Protein AF-A0A8J1TS65-F1 (afdb_monomer_lite)

Structure (mmCIF, N/CA/C/O backbone):
data_AF-A0A8J1TS65-F1
#
_entry.id   AF-A0A8J1TS65-F1
#
loop_
_atom_site.group_PDB
_atom_site.id
_atom_site.type_symbol
_atom_site.label_atom_id
_atom_site.label_alt_id
_atom_site.label_comp_id
_atom_site.label_asym_id
_atom_site.label_entity_id
_atom_site.label_seq_id
_atom_site.pdbx_PDB_ins_code
_atom_site.Cartn_x
_atom_site.Cartn_y
_atom_site.Cartn_z
_atom_site.occupancy
_atom_site.B_iso_or_equiv
_atom_site.auth_seq_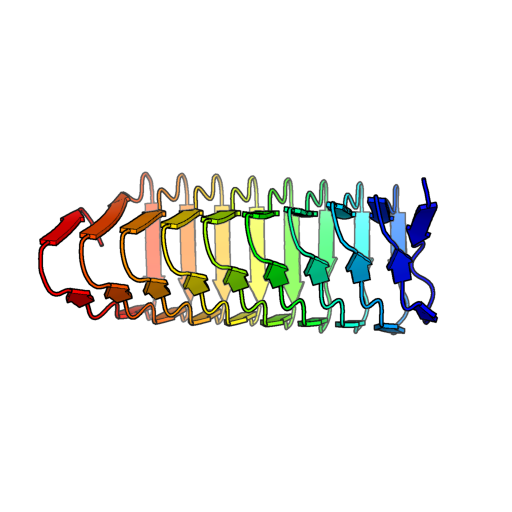id
_atom_site.auth_comp_id
_atom_site.auth_asym_id
_atom_site.auth_atom_id
_atom_site.pdbx_PDB_model_num
ATOM 1 N N . MET A 1 1 ? 26.471 13.838 -5.245 1.00 42.16 1 MET A N 1
ATOM 2 C CA . MET A 1 1 ? 25.383 13.285 -4.410 1.00 42.16 1 MET A CA 1
ATOM 3 C C . MET A 1 1 ? 24.390 14.414 -4.204 1.00 42.16 1 MET A C 1
ATOM 5 O O . MET A 1 1 ? 24.811 15.440 -3.699 1.00 42.16 1 MET A O 1
ATOM 9 N N . HIS A 1 2 ? 23.142 14.296 -4.665 1.00 45.66 2 HIS A N 1
ATOM 10 C CA . HIS A 1 2 ? 22.114 15.284 -4.320 1.00 45.66 2 HIS A CA 1
ATOM 11 C C . HIS A 1 2 ? 21.318 14.723 -3.142 1.00 45.66 2 HIS A C 1
ATOM 13 O O . HIS A 1 2 ? 20.527 13.793 -3.305 1.00 45.66 2 HIS A O 1
ATOM 19 N N . MET A 1 3 ? 21.604 15.242 -1.950 1.00 40.25 3 MET A N 1
ATOM 20 C CA . MET A 1 3 ? 20.804 14.997 -0.756 1.00 40.25 3 MET A CA 1
ATOM 21 C C . MET A 1 3 ? 19.718 16.064 -0.706 1.00 40.25 3 MET A C 1
ATOM 23 O O . MET A 1 3 ? 20.015 17.251 -0.823 1.00 40.25 3 MET A O 1
ATOM 27 N N . VAL A 1 4 ? 18.468 15.640 -0.577 1.00 51.16 4 VAL A N 1
ATOM 28 C CA . VAL A 1 4 ? 17.324 16.541 -0.488 1.00 51.16 4 VAL A CA 1
ATOM 29 C C . VAL A 1 4 ? 16.569 16.205 0.788 1.00 51.16 4 VAL A C 1
ATOM 31 O O . VAL A 1 4 ? 16.080 15.092 0.961 1.00 51.16 4 VAL A O 1
ATOM 34 N N . LEU A 1 5 ? 16.458 17.179 1.681 1.00 45.25 5 LEU A N 1
ATOM 35 C CA . LEU A 1 5 ? 15.584 17.102 2.845 1.00 45.25 5 LEU A CA 1
ATOM 36 C C . LEU A 1 5 ? 14.228 17.691 2.448 1.00 45.25 5 LEU A C 1
ATOM 38 O O . LEU A 1 5 ? 14.153 18.861 2.079 1.00 45.25 5 LEU A O 1
ATOM 42 N N . LEU A 1 6 ? 13.170 16.880 2.479 1.00 51.69 6 LEU A N 1
ATOM 43 C CA . LEU A 1 6 ? 11.805 17.345 2.241 1.00 51.69 6 LEU A CA 1
ATOM 44 C C . LEU A 1 6 ? 11.117 17.487 3.598 1.00 51.69 6 LEU A C 1
ATOM 46 O O . LEU A 1 6 ? 10.521 16.541 4.112 1.00 51.69 6 LEU A O 1
ATOM 50 N N . TYR A 1 7 ? 11.206 18.676 4.187 1.00 43.66 7 TYR A N 1
ATOM 51 C CA . TYR A 1 7 ? 10.328 19.046 5.294 1.00 43.66 7 TYR A CA 1
ATOM 52 C C . TYR A 1 7 ? 8.961 19.428 4.731 1.00 43.66 7 TYR A C 1
ATOM 54 O O . TYR A 1 7 ? 8.877 19.922 3.612 1.00 43.66 7 TYR A O 1
ATOM 62 N N . GLY A 1 8 ? 7.895 19.114 5.473 1.00 44.88 8 GLY A N 1
ATOM 63 C CA . GLY A 1 8 ? 6.496 19.112 5.029 1.00 44.88 8 GLY A CA 1
ATOM 64 C C . GLY A 1 8 ? 5.902 20.479 4.683 1.00 44.88 8 GLY A C 1
ATOM 65 O O . GLY A 1 8 ? 4.866 20.851 5.232 1.00 44.88 8 GLY A O 1
ATOM 66 N N . GLU A 1 9 ? 6.524 21.199 3.759 1.00 45.09 9 GLU A N 1
ATOM 67 C CA . GLU A 1 9 ? 5.981 22.386 3.129 1.00 45.09 9 GLU A CA 1
ATOM 68 C C . GLU A 1 9 ? 5.198 22.004 1.859 1.00 45.09 9 GLU A C 1
ATOM 70 O O . GLU A 1 9 ? 5.586 21.084 1.126 1.00 45.09 9 GLU A O 1
ATOM 75 N N . PRO A 1 10 ? 4.069 22.677 1.577 1.00 46.97 10 PRO A N 1
ATOM 76 C CA . PRO A 1 10 ? 3.433 22.604 0.268 1.00 46.97 10 PRO A CA 1
ATOM 77 C C . PRO A 1 10 ? 4.432 23.048 -0.803 1.00 46.97 10 PRO A C 1
ATOM 79 O O . PRO A 1 10 ? 4.897 24.184 -0.788 1.00 46.97 10 PRO A O 1
ATOM 82 N N . GLY A 1 11 ? 4.763 22.160 -1.736 1.00 55.53 11 GLY A N 1
ATOM 83 C CA . GLY A 1 11 ? 5.823 22.437 -2.697 1.00 55.53 11 GLY A CA 1
ATOM 84 C C . GLY A 1 11 ? 5.839 21.492 -3.889 1.00 55.53 11 GLY A C 1
ATOM 85 O O . GLY A 1 11 ? 5.453 20.323 -3.799 1.00 55.53 11 GLY A O 1
ATOM 86 N N . TRP A 1 12 ? 6.294 22.046 -5.013 1.00 57.44 12 TRP A N 1
ATOM 87 C CA . TRP A 1 12 ? 6.601 21.343 -6.253 1.00 57.44 12 TRP A CA 1
ATOM 88 C C . TRP A 1 12 ? 8.111 21.163 -6.318 1.00 57.44 12 TRP A C 1
ATOM 90 O O . TRP A 1 12 ? 8.846 22.131 -6.500 1.00 57.44 12 TRP A O 1
ATOM 100 N N . SER A 1 13 ? 8.592 19.934 -6.170 1.00 68.12 13 SER A N 1
ATOM 101 C CA . SER A 1 13 ? 10.033 19.675 -6.175 1.00 68.12 13 SER A CA 1
ATOM 102 C C . SER A 1 13 ? 10.356 18.470 -7.050 1.00 68.12 13 SER A C 1
ATOM 104 O O . SER A 1 13 ? 10.423 17.342 -6.564 1.00 68.12 13 SER A O 1
ATOM 106 N N . PRO A 1 14 ? 10.502 18.670 -8.372 1.00 74.56 14 PRO A N 1
ATOM 107 C CA . PRO A 1 14 ? 10.966 17.622 -9.259 1.00 74.56 14 PRO A CA 1
ATOM 108 C C . PRO A 1 14 ? 12.476 17.423 -9.133 1.00 74.56 14 PRO A C 1
ATOM 110 O O . PRO A 1 14 ? 13.260 18.344 -9.349 1.00 74.56 14 PRO A O 1
ATOM 113 N N . PHE A 1 15 ? 12.891 16.187 -8.878 1.00 78.25 15 PHE A N 1
ATOM 114 C CA . PHE A 1 15 ? 14.299 15.821 -8.764 1.00 78.25 15 PHE A CA 1
ATOM 115 C C . PHE A 1 15 ? 14.742 14.999 -9.966 1.00 78.25 15 PHE A C 1
ATOM 117 O O . PHE A 1 15 ? 14.118 13.996 -10.324 1.00 78.25 15 PHE A O 1
ATOM 124 N N . LYS A 1 16 ? 15.843 15.418 -10.591 1.00 80.31 16 LYS A N 1
ATOM 125 C CA . LYS A 1 16 ? 16.514 14.688 -11.668 1.00 80.31 16 LYS A CA 1
ATOM 126 C C . LYS A 1 16 ? 17.984 14.514 -11.310 1.00 80.31 16 LYS A C 1
ATOM 128 O O . LYS A 1 16 ? 18.663 15.498 -11.048 1.00 80.31 16 LYS A O 1
ATOM 133 N N . CYS A 1 17 ? 18.484 13.285 -11.341 1.00 78.88 17 CYS A N 1
ATOM 134 C CA . CYS A 1 17 ? 19.911 13.010 -11.195 1.00 78.88 17 CYS A CA 1
ATOM 135 C C . CYS A 1 17 ? 20.399 11.883 -12.095 1.00 78.88 17 CYS A C 1
ATOM 137 O O . CYS A 1 17 ? 19.619 11.124 -12.667 1.00 78.88 17 CYS A O 1
ATOM 139 N N . HIS A 1 18 ? 21.721 11.756 -12.184 1.00 79.31 18 HIS A N 1
ATOM 140 C CA . HIS A 1 18 ? 22.354 10.581 -12.766 1.00 79.31 18 HIS A CA 1
ATOM 141 C C . HIS A 1 18 ? 22.579 9.497 -11.701 1.00 79.31 18 HIS A C 1
ATOM 143 O O . HIS A 1 18 ? 22.087 8.382 -11.831 1.00 79.31 18 HIS A O 1
ATOM 149 N N . HIS A 1 19 ? 23.249 9.820 -10.594 1.00 78.94 19 HIS A N 1
ATOM 150 C CA . HIS A 1 19 ? 23.658 8.794 -9.629 1.00 78.94 19 HIS A CA 1
ATOM 151 C C . HIS A 1 19 ? 22.660 8.546 -8.491 1.00 78.94 19 HIS A C 1
ATOM 153 O O . HIS A 1 19 ? 22.100 7.458 -8.423 1.00 78.94 19 HIS A O 1
ATOM 159 N N . TRP A 1 20 ? 22.410 9.521 -7.615 1.00 77.94 20 TRP A N 1
ATOM 160 C CA . TRP A 1 20 ? 21.619 9.290 -6.398 1.00 77.94 20 TRP A CA 1
ATOM 161 C C . TRP A 1 20 ? 20.654 10.443 -6.129 1.00 77.94 20 TRP A C 1
ATOM 163 O O . TRP A 1 20 ? 21.101 11.595 -6.103 1.00 77.94 20 TRP A O 1
ATOM 173 N N . VAL A 1 21 ? 19.375 10.127 -5.884 1.00 80.00 21 VAL A N 1
ATOM 174 C CA . VAL A 1 21 ? 18.499 10.965 -5.052 1.00 80.00 21 VAL A CA 1
ATOM 175 C C . VAL A 1 21 ? 18.337 10.283 -3.706 1.00 80.00 21 VAL A C 1
ATOM 177 O O . VAL A 1 21 ? 17.961 9.111 -3.662 1.00 80.00 21 VAL A O 1
ATOM 180 N N . ILE A 1 22 ? 18.586 11.027 -2.631 1.00 76.31 22 ILE A N 1
ATOM 181 C CA . ILE A 1 22 ? 18.258 10.605 -1.270 1.00 76.31 22 ILE A CA 1
ATOM 182 C C . ILE A 1 22 ? 17.309 11.635 -0.661 1.00 76.31 22 ILE A C 1
ATOM 184 O O . ILE A 1 22 ? 17.596 12.831 -0.707 1.00 76.31 22 ILE A O 1
ATOM 188 N N . CYS A 1 23 ? 16.193 11.152 -0.121 1.00 74.56 23 CYS A N 1
ATOM 189 C CA . CYS A 1 23 ? 15.069 11.940 0.379 1.00 74.56 23 CYS A CA 1
ATOM 190 C C . CYS A 1 23 ? 14.728 11.494 1.800 1.00 74.56 23 CYS A C 1
ATOM 192 O O . CYS A 1 23 ? 14.538 10.301 2.036 1.00 74.56 23 CYS A O 1
ATOM 194 N N . TRP A 1 24 ? 14.582 12.443 2.719 1.00 67.00 24 TRP A N 1
ATOM 195 C CA . TRP A 1 24 ? 14.112 12.170 4.077 1.00 67.00 24 TRP A CA 1
ATOM 196 C C . TRP A 1 24 ? 12.921 13.061 4.411 1.00 67.00 24 TRP A C 1
ATOM 198 O O . TRP A 1 24 ? 12.948 14.259 4.128 1.00 67.00 24 TRP A O 1
ATOM 208 N N . GLY A 1 25 ? 11.901 12.468 5.025 1.00 67.00 25 GLY A N 1
ATOM 209 C CA . GLY A 1 25 ? 10.812 13.156 5.703 1.00 67.00 25 GLY A CA 1
ATOM 210 C C . GLY A 1 25 ? 10.718 12.640 7.134 1.00 67.00 25 GLY A C 1
ATOM 211 O O . GLY A 1 25 ? 10.068 11.623 7.373 1.00 67.00 25 GLY A O 1
ATOM 212 N N . ILE A 1 26 ? 11.381 13.327 8.066 1.00 57.12 26 ILE A N 1
ATOM 213 C CA . ILE A 1 26 ? 11.460 12.948 9.486 1.00 57.12 26 ILE A CA 1
ATOM 214 C C . ILE A 1 26 ? 10.833 14.063 10.339 1.00 57.12 26 ILE A C 1
ATOM 216 O O . ILE A 1 26 ? 11.530 14.949 10.829 1.00 57.12 26 ILE A O 1
ATOM 220 N N . PRO A 1 27 ? 9.498 14.125 10.452 1.00 62.81 27 PRO A N 1
ATOM 221 C CA . PRO A 1 27 ? 8.864 14.996 11.430 1.00 62.81 27 PRO A CA 1
ATOM 222 C C . PRO A 1 27 ? 8.903 14.333 12.817 1.00 62.81 27 PRO A C 1
ATOM 224 O O . PRO A 1 27 ? 8.196 13.353 13.047 1.00 62.81 27 PRO A O 1
ATOM 227 N N . GLU A 1 28 ? 9.692 14.886 13.739 1.00 66.00 28 GLU A N 1
ATOM 228 C CA . GLU A 1 28 ? 9.782 14.437 15.137 1.00 66.00 28 GLU A CA 1
ATOM 229 C C . GLU A 1 28 ? 8.872 15.254 16.076 1.00 66.00 28 GLU A C 1
ATOM 231 O O . GLU A 1 28 ? 8.590 16.437 15.862 1.00 66.00 28 GLU A O 1
ATOM 236 N N . GLY A 1 29 ? 8.422 14.638 17.172 1.00 67.19 29 GLY A N 1
ATOM 237 C CA . GLY A 1 29 ? 7.769 15.335 18.284 1.00 67.19 29 GLY A CA 1
ATOM 238 C C . GLY A 1 29 ? 6.244 15.459 18.169 1.00 67.19 29 GLY A C 1
ATOM 239 O O . GLY A 1 29 ? 5.542 14.518 17.793 1.00 67.19 29 GLY A O 1
ATOM 240 N N . ARG A 1 30 ? 5.677 16.593 18.616 1.00 72.12 30 ARG A N 1
ATOM 241 C CA . ARG A 1 30 ? 4.228 16.865 18.530 1.00 72.12 30 ARG A CA 1
ATOM 242 C C . ARG A 1 30 ? 3.944 17.804 17.369 1.00 72.12 30 ARG A C 1
ATOM 244 O O . ARG A 1 30 ? 4.068 19.015 17.510 1.00 72.12 30 ARG A O 1
ATOM 251 N N . LEU A 1 31 ? 3.490 17.251 16.254 1.00 70.25 31 LEU A N 1
ATOM 252 C CA . LEU A 1 31 ? 3.273 18.008 15.026 1.00 70.25 31 LEU A CA 1
ATOM 253 C C . LEU A 1 31 ? 1.818 17.913 14.573 1.00 70.25 31 LEU A C 1
ATOM 255 O O . LEU A 1 31 ? 1.207 16.842 14.537 1.00 70.25 31 LEU A O 1
ATOM 259 N N . THR A 1 32 ? 1.251 19.065 14.222 1.00 71.94 32 THR A N 1
ATOM 260 C CA . THR A 1 32 ? -0.050 19.153 13.556 1.00 71.94 32 THR A CA 1
ATOM 261 C C . THR A 1 32 ? 0.137 19.874 12.234 1.00 71.94 32 THR A C 1
ATOM 263 O O . THR A 1 32 ? 0.295 21.092 12.221 1.00 71.94 32 THR A O 1
ATOM 266 N N . LEU A 1 33 ? 0.106 19.138 11.123 1.00 69.31 33 LEU A N 1
ATOM 267 C CA . LEU A 1 33 ? 0.176 19.763 9.803 1.00 69.31 33 LEU A CA 1
ATOM 268 C C . LEU A 1 33 ? -1.208 20.288 9.411 1.00 69.31 33 LEU A C 1
ATOM 270 O O . LEU A 1 33 ? -2.227 19.607 9.587 1.00 69.31 33 LEU A O 1
ATOM 274 N N . ARG A 1 34 ? -1.241 21.522 8.897 1.00 73.44 34 ARG A N 1
ATOM 275 C CA . ARG A 1 34 ? -2.418 22.108 8.234 1.00 73.44 34 ARG A CA 1
ATOM 276 C C . ARG A 1 34 ? -2.692 21.363 6.922 1.00 73.44 34 ARG A C 1
ATOM 278 O O . ARG A 1 34 ? -1.836 20.600 6.500 1.00 73.44 34 ARG A O 1
ATOM 285 N N . PRO A 1 35 ? -3.866 21.518 6.289 1.00 77.19 35 PRO A N 1
ATOM 286 C CA . PRO A 1 35 ? -4.093 20.907 4.986 1.00 77.19 35 PRO A CA 1
ATOM 287 C C . PRO A 1 35 ? -3.078 21.398 3.949 1.00 77.19 35 PRO A C 1
ATOM 289 O O . PRO A 1 35 ? -2.813 22.597 3.894 1.00 77.19 35 PRO A O 1
ATOM 292 N N . TYR A 1 36 ? -2.524 20.495 3.141 1.00 72.31 36 TYR A N 1
ATOM 293 C CA . TYR A 1 36 ? -1.577 20.846 2.079 1.00 72.31 36 TYR A CA 1
ATOM 294 C C . TYR A 1 36 ? -1.576 19.814 0.946 1.00 72.31 36 TYR A C 1
ATOM 296 O O . TYR A 1 36 ? -2.152 18.730 1.065 1.00 72.31 36 TYR A O 1
ATOM 304 N N . ILE A 1 37 ? -0.933 20.169 -0.166 1.00 76.44 37 ILE A N 1
ATOM 305 C CA . ILE A 1 37 ? -0.660 19.278 -1.296 1.00 76.44 37 ILE A CA 1
ATOM 306 C C . ILE A 1 37 ? 0.855 19.239 -1.491 1.00 76.44 37 ILE A C 1
ATOM 308 O O . ILE A 1 37 ? 1.506 20.282 -1.468 1.00 76.44 37 ILE A O 1
ATOM 312 N N . SER A 1 38 ? 1.411 18.045 -1.673 1.00 77.75 38 SER A N 1
ATOM 313 C CA . SER A 1 38 ? 2.830 17.829 -1.955 1.00 77.75 38 SER A CA 1
ATOM 314 C C . SER A 1 38 ? 2.997 17.135 -3.301 1.00 77.75 38 SER A C 1
ATOM 316 O O . SER A 1 38 ? 2.294 16.162 -3.595 1.00 77.75 38 SER A O 1
ATOM 318 N N . TRP A 1 39 ? 3.933 17.636 -4.109 1.00 79.75 39 TRP A N 1
ATOM 319 C CA . TRP A 1 39 ? 4.263 17.088 -5.418 1.00 79.75 39 TRP A CA 1
ATOM 320 C C . TRP A 1 39 ? 5.779 16.936 -5.559 1.00 79.75 39 TRP A C 1
ATOM 322 O O . TRP A 1 39 ? 6.519 17.915 -5.681 1.00 79.75 39 TRP A O 1
ATOM 332 N N . SER A 1 40 ? 6.261 15.696 -5.534 1.00 82.62 40 SER A N 1
ATOM 333 C CA . SER A 1 40 ? 7.694 15.392 -5.494 1.00 82.62 40 SER A CA 1
ATOM 334 C C . SER A 1 40 ? 8.037 14.232 -6.427 1.00 82.62 40 SER A C 1
ATOM 336 O O . SER A 1 40 ? 8.176 13.094 -5.986 1.00 82.62 40 SER A O 1
ATOM 338 N N . PRO A 1 41 ? 8.142 14.459 -7.746 1.00 84.25 41 PRO A N 1
ATOM 339 C CA . PRO A 1 41 ? 8.581 13.425 -8.663 1.00 84.25 41 PRO A CA 1
ATOM 340 C C . PRO A 1 41 ? 10.097 13.247 -8.606 1.00 84.25 41 PRO A C 1
ATOM 342 O O . PRO A 1 41 ? 10.863 14.203 -8.714 1.00 84.25 41 PRO A O 1
ATOM 345 N N . PHE A 1 42 ? 10.534 11.997 -8.537 1.00 84.06 42 PHE A N 1
ATOM 346 C CA . PHE A 1 42 ? 11.939 11.623 -8.472 1.00 84.06 42 PHE A CA 1
ATOM 347 C C . PHE A 1 42 ? 12.339 10.844 -9.719 1.00 84.06 42 PHE A C 1
ATOM 349 O O . PHE A 1 42 ? 11.739 9.822 -10.058 1.00 84.06 42 PHE A O 1
ATOM 356 N N . LYS A 1 43 ? 13.388 11.299 -10.403 1.00 85.62 43 LYS A N 1
ATOM 357 C CA . LYS A 1 43 ? 13.986 10.613 -11.546 1.00 85.62 43 LYS A CA 1
ATOM 358 C C . LYS A 1 43 ? 15.493 10.486 -11.342 1.00 85.62 43 LYS A C 1
ATOM 360 O O . LYS A 1 43 ? 16.181 11.496 -11.269 1.00 85.62 43 LYS A O 1
ATOM 365 N N . CYS A 1 44 ? 16.024 9.268 -11.339 1.00 83.56 44 CYS A N 1
ATOM 366 C CA . CYS A 1 44 ? 17.474 9.061 -11.374 1.00 83.56 44 CYS A CA 1
ATOM 367 C C . CYS A 1 44 ? 17.893 7.955 -12.343 1.00 83.56 44 CYS A C 1
ATOM 369 O O . CYS A 1 44 ? 17.052 7.161 -12.752 1.00 83.56 44 CYS A O 1
ATOM 371 N N . HIS A 1 45 ? 19.171 7.874 -12.719 1.00 82.81 45 HIS A N 1
ATOM 372 C CA . HIS A 1 45 ? 19.672 6.718 -13.466 1.00 82.81 45 HIS A CA 1
ATOM 373 C C . HIS A 1 45 ? 19.985 5.555 -12.511 1.00 82.81 45 HIS A C 1
ATOM 375 O O . HIS A 1 45 ? 19.389 4.492 -12.654 1.00 82.81 45 HIS A O 1
ATOM 381 N N . HIS A 1 46 ? 20.820 5.740 -11.484 1.00 84.56 46 HIS A N 1
ATOM 382 C CA . HIS A 1 46 ? 21.198 4.615 -10.613 1.00 84.56 46 HIS A CA 1
ATOM 383 C C . HIS A 1 46 ? 20.265 4.400 -9.422 1.00 84.56 46 HIS A C 1
ATOM 385 O O . HIS A 1 46 ? 19.679 3.326 -9.325 1.00 84.56 46 HIS A O 1
ATOM 391 N N . TRP A 1 47 ? 20.105 5.379 -8.533 1.00 82.44 47 TRP A N 1
ATOM 392 C CA . TRP A 1 47 ? 19.404 5.152 -7.269 1.00 82.44 47 TRP A CA 1
ATOM 393 C C . TRP A 1 47 ? 18.447 6.279 -6.907 1.00 82.44 47 TRP A C 1
ATOM 395 O O . TRP A 1 47 ? 18.773 7.464 -7.000 1.00 82.44 47 TRP A O 1
ATOM 405 N N . VAL A 1 48 ? 17.272 5.885 -6.427 1.00 84.25 48 VAL A N 1
ATOM 406 C CA . VAL A 1 48 ? 16.352 6.747 -5.689 1.00 84.25 48 VAL A CA 1
ATOM 407 C C . VAL A 1 48 ? 16.063 6.077 -4.357 1.00 84.25 48 VAL A C 1
ATOM 409 O O . VAL A 1 48 ? 15.548 4.962 -4.338 1.00 84.25 48 VAL A O 1
ATOM 412 N N . ILE A 1 49 ? 16.412 6.741 -3.261 1.00 82.94 49 ILE A N 1
ATOM 413 C CA . ILE A 1 49 ? 16.220 6.240 -1.902 1.00 82.94 49 ILE A CA 1
ATOM 414 C C . ILE A 1 49 ? 15.418 7.280 -1.131 1.00 82.94 49 ILE A C 1
ATOM 416 O O . ILE A 1 49 ? 15.910 8.384 -0.923 1.00 82.94 49 ILE A O 1
ATOM 420 N N . CYS A 1 50 ? 14.211 6.945 -0.686 1.00 80.75 50 CYS A N 1
ATOM 421 C CA . CYS A 1 50 ? 13.423 7.855 0.138 1.00 80.75 50 CYS A CA 1
ATOM 422 C C . CYS A 1 50 ? 12.939 7.200 1.431 1.00 80.75 50 CYS A C 1
ATOM 424 O O . CYS A 1 50 ? 12.487 6.055 1.434 1.00 80.75 50 CYS A O 1
ATOM 426 N N . TRP A 1 51 ? 12.977 7.973 2.510 1.00 75.25 51 TRP A N 1
ATOM 427 C CA . TRP A 1 51 ? 12.588 7.567 3.853 1.00 75.25 51 TRP A CA 1
ATOM 428 C C . TRP A 1 51 ? 11.531 8.522 4.397 1.00 75.25 51 TRP A C 1
ATOM 430 O O . TRP A 1 51 ? 11.723 9.736 4.389 1.00 75.25 51 TRP A O 1
ATOM 440 N N . GLY A 1 52 ? 10.421 7.980 4.882 1.00 72.06 52 GLY A N 1
ATOM 441 C CA . GLY 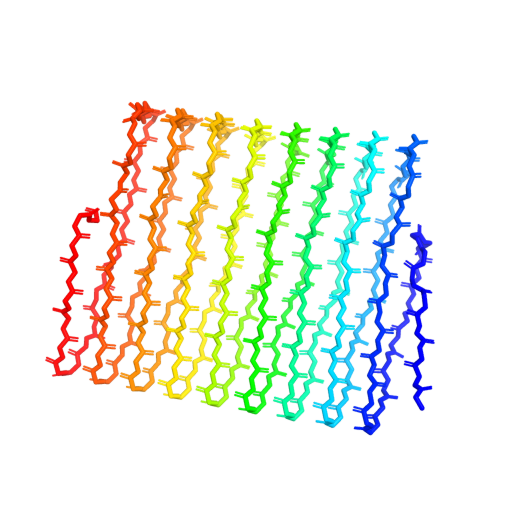A 1 52 ? 9.442 8.696 5.690 1.00 72.06 52 GLY A CA 1
ATOM 442 C C . GLY A 1 52 ? 9.409 8.087 7.083 1.00 72.06 52 GLY A C 1
ATOM 443 O O . GLY A 1 52 ? 8.805 7.029 7.252 1.00 72.06 52 GLY A O 1
ATOM 444 N N . ILE A 1 53 ? 10.038 8.747 8.056 1.00 61.34 53 ILE A N 1
ATOM 445 C CA . ILE A 1 53 ? 10.141 8.278 9.447 1.00 61.34 53 ILE A CA 1
ATOM 446 C C . ILE A 1 53 ? 9.512 9.326 10.376 1.00 61.34 53 ILE A C 1
ATOM 448 O O . ILE A 1 53 ? 10.207 10.107 11.016 1.00 61.34 53 ILE A O 1
ATOM 452 N N . PRO A 1 54 ? 8.180 9.473 10.377 1.00 66.38 54 PRO A N 1
ATOM 453 C CA . PRO A 1 54 ? 7.520 10.333 11.344 1.00 66.38 54 PRO A CA 1
ATOM 454 C C . PRO A 1 54 ? 7.540 9.693 12.738 1.00 66.38 54 PRO A C 1
ATOM 456 O O . PRO A 1 54 ? 6.930 8.641 12.924 1.00 66.38 54 PRO A O 1
ATOM 459 N N . GLU A 1 55 ? 8.141 10.361 13.721 1.00 69.56 55 GLU A N 1
ATOM 460 C CA . GLU A 1 55 ? 8.206 9.893 15.111 1.00 69.56 55 GLU A CA 1
ATOM 461 C C . GLU A 1 55 ? 7.395 10.796 16.054 1.00 69.56 55 GLU A C 1
ATOM 463 O O . GLU A 1 55 ? 7.395 12.025 15.957 1.00 69.56 55 GLU A O 1
ATOM 468 N N . GLY A 1 56 ? 6.701 10.197 17.025 1.00 71.31 56 GLY A N 1
ATOM 469 C CA . GLY A 1 56 ? 6.045 10.932 18.111 1.00 71.31 56 GLY A CA 1
ATOM 470 C C . GLY A 1 56 ? 4.524 11.034 17.975 1.00 71.31 56 GLY A C 1
ATOM 471 O O . GLY A 1 56 ? 3.838 10.035 17.763 1.00 71.31 56 GLY A O 1
ATOM 472 N N . ARG A 1 57 ? 3.937 12.214 18.229 1.00 74.88 57 ARG A N 1
ATOM 473 C CA . ARG A 1 57 ? 2.479 12.429 18.123 1.00 74.88 57 ARG A CA 1
ATOM 474 C C . ARG A 1 57 ? 2.163 13.341 16.952 1.00 74.88 57 ARG A C 1
ATOM 476 O O . ARG A 1 57 ? 2.244 14.562 17.066 1.00 74.88 57 ARG A O 1
ATOM 483 N N . LEU A 1 58 ? 1.693 12.744 15.870 1.00 72.69 58 LEU A N 1
ATOM 484 C CA . LEU A 1 58 ? 1.399 13.446 14.631 1.00 72.69 58 LEU A CA 1
ATOM 485 C C . LEU A 1 58 ? -0.092 13.466 14.345 1.00 72.69 58 LEU A C 1
ATOM 487 O O . LEU A 1 58 ? -0.763 12.435 14.382 1.00 72.69 58 LEU A O 1
ATOM 491 N N . THR A 1 59 ? -0.610 14.648 14.029 1.00 74.56 59 THR A N 1
ATOM 492 C CA . THR A 1 59 ? -1.957 14.815 13.482 1.00 74.56 59 THR A CA 1
ATOM 493 C C . THR A 1 59 ? -1.863 15.481 12.119 1.00 74.56 59 THR A C 1
ATOM 495 O O . THR A 1 59 ? -1.578 16.672 12.030 1.00 74.56 59 THR A O 1
ATOM 498 N N . LEU A 1 60 ? -2.132 14.737 11.048 1.00 68.25 60 LEU A N 1
ATOM 499 C CA . LEU A 1 60 ? -2.215 15.324 9.711 1.00 68.25 60 LEU A CA 1
ATOM 500 C C . LEU A 1 60 ? -3.669 15.704 9.426 1.00 68.25 60 LEU A C 1
ATOM 502 O O . LEU A 1 60 ? -4.568 14.864 9.512 1.00 68.25 60 LEU A O 1
ATOM 506 N N . ARG A 1 61 ? -3.914 16.984 9.124 1.00 74.38 61 ARG A N 1
ATOM 507 C CA . ARG A 1 61 ? -5.170 17.445 8.505 1.00 74.38 61 ARG A CA 1
ATOM 508 C C . ARG A 1 61 ? -5.203 17.016 7.022 1.00 74.38 61 ARG A C 1
ATOM 510 O O . ARG A 1 61 ? -4.227 16.415 6.581 1.00 74.38 61 ARG A O 1
ATOM 517 N N . PRO A 1 62 ? -6.307 17.235 6.271 1.00 75.50 62 PRO A N 1
ATOM 518 C CA . PRO A 1 62 ? -6.421 16.701 4.920 1.00 75.50 62 PRO A CA 1
ATOM 519 C C . PRO A 1 62 ? -5.195 16.960 4.044 1.00 75.50 62 PRO A C 1
ATOM 521 O O . PRO A 1 62 ? -4.777 18.104 3.904 1.00 75.50 62 PRO A O 1
ATOM 524 N N . TYR A 1 63 ? -4.611 15.904 3.492 1.00 76.25 63 TYR A N 1
ATOM 525 C CA . TYR A 1 63 ? -3.319 15.972 2.813 1.00 76.25 63 TYR A CA 1
ATOM 526 C C . TYR A 1 63 ? -3.360 15.142 1.526 1.00 76.25 63 TYR A C 1
ATOM 528 O O . TYR A 1 63 ? -3.910 14.040 1.503 1.00 76.25 63 TYR A O 1
ATOM 536 N N . ILE A 1 64 ? -2.807 15.685 0.441 1.00 78.38 64 ILE A N 1
ATOM 537 C CA . ILE A 1 64 ? -2.645 14.975 -0.832 1.00 78.38 64 ILE A CA 1
ATOM 538 C C . ILE A 1 64 ? -1.159 14.924 -1.171 1.00 78.38 64 ILE A C 1
ATOM 540 O O . ILE A 1 64 ? -0.496 15.957 -1.226 1.00 78.38 64 ILE A O 1
ATOM 544 N N . SER A 1 65 ? -0.643 13.726 -1.421 1.00 81.19 65 SER A N 1
ATOM 545 C CA . SER A 1 65 ? 0.751 13.491 -1.791 1.00 81.19 65 SER A CA 1
ATOM 546 C C . SER A 1 65 ? 0.848 12.845 -3.165 1.00 81.19 65 SER A C 1
ATOM 548 O O . SER A 1 65 ? 0.141 11.873 -3.441 1.00 81.19 65 SER A O 1
ATOM 550 N N . TRP A 1 66 ? 1.746 13.355 -4.004 1.00 82.50 66 TRP A N 1
ATOM 551 C CA . TRP A 1 66 ? 2.041 12.813 -5.325 1.00 82.50 66 TRP A CA 1
ATOM 552 C C . TRP A 1 66 ? 3.551 12.689 -5.517 1.00 82.50 66 TRP A C 1
ATOM 554 O O . TRP A 1 66 ? 4.246 13.680 -5.741 1.00 82.50 66 TRP A O 1
ATOM 564 N N . SER A 1 67 ? 4.053 11.460 -5.453 1.00 85.31 67 SER A N 1
ATOM 565 C CA . SER A 1 67 ? 5.487 11.173 -5.439 1.00 85.31 67 SER A CA 1
ATOM 566 C C . SER A 1 67 ? 5.815 10.025 -6.390 1.00 85.31 67 SER A C 1
ATOM 568 O O . SER A 1 67 ? 5.965 8.886 -5.961 1.00 85.31 67 SER A O 1
ATOM 570 N N . PRO A 1 68 ? 5.878 10.257 -7.710 1.00 87.75 68 PRO A N 1
ATOM 571 C CA . PRO A 1 68 ? 6.289 9.227 -8.647 1.00 87.75 68 PRO A CA 1
ATOM 572 C C . PRO A 1 68 ? 7.803 9.030 -8.603 1.00 87.75 68 PRO A C 1
ATOM 574 O O . PRO A 1 68 ? 8.577 9.984 -8.642 1.00 87.75 68 PRO A O 1
ATOM 577 N N . PHE A 1 69 ? 8.230 7.775 -8.622 1.00 87.94 69 PHE A N 1
ATOM 578 C CA . PHE A 1 69 ? 9.632 7.389 -8.605 1.00 87.94 69 PHE A CA 1
ATOM 579 C C . PHE A 1 69 ? 9.993 6.686 -9.908 1.00 87.94 69 PHE A C 1
ATOM 581 O O . PHE A 1 69 ? 9.375 5.690 -10.291 1.00 87.94 69 PHE A O 1
ATOM 588 N N . LYS A 1 70 ? 11.016 7.184 -10.603 1.00 88.38 70 LYS A N 1
ATOM 589 C CA . LYS A 1 70 ? 11.549 6.582 -11.824 1.00 88.38 70 LYS A CA 1
ATOM 590 C C . LYS A 1 70 ? 13.055 6.391 -11.709 1.00 88.38 70 LYS A C 1
ATOM 592 O O . LYS A 1 70 ? 13.792 7.364 -11.579 1.00 88.38 70 LYS A O 1
ATOM 597 N N . CYS A 1 71 ? 13.521 5.156 -11.844 1.00 87.88 71 CYS A N 1
ATOM 598 C CA . CYS A 1 71 ? 14.949 4.860 -11.870 1.00 87.88 71 CYS A CA 1
ATOM 599 C C . CYS A 1 71 ? 15.330 3.827 -12.940 1.00 87.88 71 CYS A C 1
ATOM 601 O O . CYS A 1 71 ? 14.448 3.141 -13.453 1.00 87.88 71 CYS A O 1
ATOM 603 N N . HIS A 1 72 ? 16.607 3.726 -13.320 1.00 86.00 72 HIS A N 1
ATOM 604 C CA . HIS A 1 72 ? 17.084 2.598 -14.126 1.00 86.00 72 HIS A CA 1
ATOM 605 C C . HIS A 1 72 ? 17.450 1.425 -13.210 1.00 86.00 72 HIS A C 1
ATOM 607 O O . HIS A 1 72 ? 16.880 0.349 -13.364 1.00 86.00 72 HIS A O 1
ATOM 613 N N . HIS A 1 73 ? 18.309 1.616 -12.205 1.00 88.31 73 HIS A N 1
ATOM 614 C CA . HIS A 1 73 ? 18.744 0.485 -11.373 1.00 88.31 73 HIS A CA 1
ATOM 615 C C . HIS A 1 73 ? 17.869 0.244 -10.145 1.00 88.31 73 HIS A C 1
ATOM 617 O O . HIS A 1 73 ? 17.290 -0.833 -10.041 1.00 88.31 73 HIS A O 1
ATOM 623 N N . TRP A 1 74 ? 17.743 1.206 -9.233 1.00 88.06 74 TRP A N 1
ATOM 624 C CA . TRP A 1 74 ? 17.118 0.943 -7.937 1.00 88.06 74 TRP A CA 1
ATOM 625 C C . TRP A 1 74 ? 16.190 2.061 -7.488 1.00 88.06 74 TRP A C 1
ATOM 627 O O . TRP A 1 74 ? 16.541 3.242 -7.498 1.00 88.06 74 TRP A O 1
ATOM 637 N N . VAL A 1 75 ? 15.010 1.665 -7.024 1.00 89.38 75 VAL A N 1
ATOM 638 C CA . VAL A 1 75 ? 14.147 2.504 -6.197 1.00 89.38 75 VAL A CA 1
ATOM 639 C C . VAL A 1 75 ? 13.957 1.819 -4.855 1.00 89.38 75 VAL A C 1
ATOM 641 O O . VAL A 1 75 ? 13.488 0.685 -4.813 1.00 89.38 75 VAL A O 1
ATOM 644 N N . ILE A 1 76 ? 14.311 2.505 -3.775 1.00 86.62 76 ILE A N 1
ATOM 645 C CA . ILE A 1 76 ? 14.146 2.041 -2.400 1.00 86.62 76 ILE A CA 1
ATOM 646 C C . ILE A 1 76 ? 13.299 3.068 -1.658 1.00 86.62 76 ILE A C 1
ATOM 648 O O . ILE A 1 76 ? 13.653 4.244 -1.606 1.00 86.62 76 ILE A O 1
ATOM 652 N N . CYS A 1 77 ? 12.169 2.651 -1.097 1.00 85.19 77 CYS A N 1
ATOM 653 C CA . CYS A 1 77 ? 11.288 3.543 -0.345 1.00 85.19 77 CYS A CA 1
ATOM 654 C C . CYS A 1 77 ? 10.846 2.913 0.968 1.00 85.19 77 CYS A C 1
ATOM 656 O O . CYS A 1 77 ? 10.369 1.782 0.989 1.00 85.19 77 CYS A O 1
ATOM 658 N N . TRP A 1 78 ? 11.044 3.639 2.061 1.00 80.81 78 TRP A N 1
ATOM 659 C CA . TRP A 1 78 ? 10.773 3.176 3.415 1.00 80.81 78 TRP A CA 1
ATOM 660 C C . TRP A 1 78 ? 9.780 4.125 4.078 1.00 80.81 78 TRP A C 1
ATOM 662 O O . TRP A 1 78 ? 9.963 5.340 4.054 1.00 80.81 78 TRP A O 1
ATOM 672 N N . GLY A 1 79 ? 8.717 3.575 4.655 1.00 76.00 79 GLY A N 1
ATOM 673 C CA . GLY A 1 79 ? 7.762 4.295 5.488 1.00 76.00 79 GLY A CA 1
ATOM 674 C C . GLY A 1 79 ? 7.691 3.648 6.863 1.00 76.00 79 GLY A C 1
ATOM 675 O O . GLY A 1 79 ? 7.063 2.599 7.001 1.00 76.00 79 GLY A O 1
ATOM 676 N N . ILE A 1 80 ? 8.310 4.272 7.862 1.00 66.56 80 ILE A N 1
ATOM 677 C CA . ILE A 1 80 ? 8.394 3.770 9.239 1.00 66.56 80 ILE A CA 1
ATOM 678 C C . ILE A 1 80 ? 7.802 4.825 10.183 1.00 66.56 80 ILE A C 1
ATOM 680 O O . ILE A 1 80 ? 8.532 5.570 10.825 1.00 66.56 80 ILE A O 1
ATOM 684 N N . PRO A 1 81 ? 6.471 5.012 10.201 1.00 69.62 81 PRO A N 1
ATOM 685 C CA . PRO A 1 81 ? 5.856 5.902 11.171 1.00 69.62 81 PRO A CA 1
ATOM 686 C C . PRO A 1 81 ? 5.844 5.245 12.555 1.00 69.62 81 PRO A C 1
ATOM 688 O O . PRO A 1 81 ? 5.218 4.200 12.725 1.00 69.62 81 PRO A O 1
ATOM 691 N N . GLU A 1 82 ? 6.443 5.895 13.548 1.00 73.12 82 GLU A N 1
ATOM 692 C CA . GLU A 1 82 ? 6.485 5.424 14.933 1.00 73.12 82 GLU A CA 1
ATOM 693 C C . GLU A 1 82 ? 5.669 6.326 15.873 1.00 73.12 82 GLU A C 1
ATOM 695 O O . GLU A 1 82 ? 5.592 7.551 15.740 1.00 73.12 82 GLU A O 1
ATOM 700 N N . GLY A 1 83 ? 5.038 5.722 16.882 1.00 74.56 83 GLY A N 1
ATOM 701 C CA . GLY A 1 83 ? 4.351 6.454 17.947 1.00 74.56 83 GLY A CA 1
ATOM 702 C C . GLY A 1 83 ? 2.836 6.560 17.754 1.00 74.56 83 GLY A C 1
ATOM 703 O O . GLY A 1 83 ? 2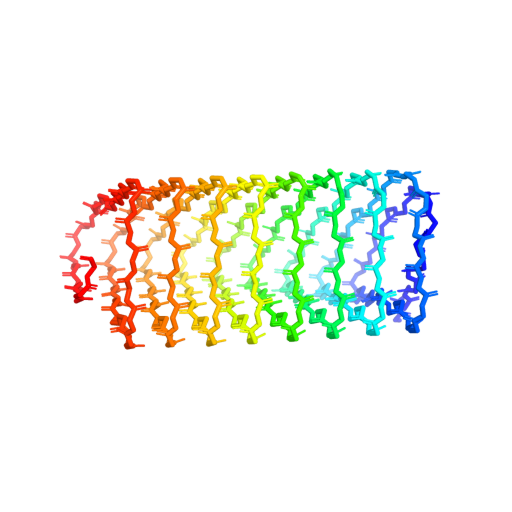.147 5.558 17.578 1.00 74.56 83 GLY A O 1
ATOM 704 N N . ARG A 1 84 ? 2.250 7.753 17.928 1.00 77.44 84 ARG A N 1
ATOM 705 C CA . ARG A 1 84 ? 0.797 7.980 17.797 1.00 77.44 84 ARG A CA 1
ATOM 706 C C . ARG A 1 84 ? 0.491 8.869 16.601 1.00 77.44 84 ARG A C 1
ATOM 708 O O . ARG A 1 84 ? 0.524 10.093 16.711 1.00 77.44 84 ARG A O 1
ATOM 715 N N . LEU A 1 85 ? 0.082 8.257 15.499 1.00 75.06 85 LEU A N 1
ATOM 716 C CA . LEU A 1 85 ? -0.283 8.969 14.279 1.00 75.06 85 LEU A CA 1
ATOM 717 C C . LEU A 1 85 ? -1.806 9.029 14.128 1.00 75.06 85 LEU A C 1
ATOM 719 O O . LEU A 1 85 ? -2.500 8.014 14.228 1.00 75.06 85 LEU A O 1
ATOM 723 N N . THR A 1 86 ? -2.335 10.212 13.840 1.00 77.56 86 THR A N 1
ATOM 724 C CA . THR A 1 86 ? -3.720 10.408 13.409 1.00 77.56 86 THR A CA 1
ATOM 725 C C . THR A 1 86 ? -3.737 11.089 12.047 1.00 77.56 86 THR A C 1
ATOM 727 O O . THR A 1 86 ? -3.441 12.277 11.951 1.00 77.56 86 THR A O 1
ATOM 730 N N . LEU A 1 87 ? -4.114 10.364 10.992 1.00 69.69 87 LEU A N 1
ATOM 731 C CA . LEU A 1 87 ? -4.355 10.966 9.675 1.00 69.69 87 LEU A CA 1
ATOM 732 C C . LEU A 1 87 ? -5.839 11.291 9.532 1.00 69.69 87 LEU A C 1
ATOM 734 O O . LEU A 1 87 ? -6.687 10.431 9.768 1.00 69.69 87 LEU A O 1
ATOM 738 N N . ARG A 1 88 ? -6.148 12.531 9.163 1.00 74.06 88 ARG A N 1
ATOM 739 C CA . ARG A 1 88 ? -7.446 12.959 8.616 1.00 74.06 88 ARG A CA 1
ATOM 740 C C . ARG A 1 88 ? -7.346 12.955 7.072 1.00 74.06 88 ARG A C 1
ATOM 742 O O . ARG A 1 88 ? -6.239 12.720 6.597 1.00 74.06 88 ARG A O 1
ATOM 749 N N . PRO A 1 89 ? -8.440 13.149 6.295 1.00 77.56 89 PRO A N 1
ATOM 750 C CA . PRO A 1 89 ? -8.554 12.649 4.923 1.00 77.56 89 PRO A CA 1
ATOM 751 C C . PRO A 1 89 ? -7.267 12.729 4.102 1.00 77.56 89 PRO A C 1
ATOM 753 O O . PRO A 1 89 ? -6.799 13.821 3.800 1.00 77.56 89 PRO A O 1
ATOM 756 N N . TYR A 1 90 ? -6.685 11.585 3.763 1.00 77.75 90 TYR A N 1
ATOM 757 C CA . TYR A 1 90 ? -5.387 11.543 3.102 1.00 77.75 90 TYR A CA 1
ATOM 758 C C . TYR A 1 90 ? -5.446 10.770 1.793 1.00 77.75 90 TYR A C 1
ATOM 760 O O . TYR A 1 90 ? -5.998 9.670 1.742 1.00 77.75 90 TYR A O 1
ATOM 768 N N . ILE A 1 91 ? -4.846 11.338 0.750 1.00 81.06 91 ILE A N 1
ATOM 769 C CA . ILE A 1 91 ? -4.705 10.704 -0.557 1.00 81.06 91 ILE A CA 1
ATOM 770 C C . ILE A 1 91 ? -3.221 10.644 -0.905 1.00 81.06 91 ILE A C 1
ATOM 772 O O . ILE A 1 91 ? -2.533 11.660 -0.895 1.00 81.06 91 ILE A O 1
ATOM 776 N N . SER A 1 92 ? -2.728 9.458 -1.245 1.00 84.00 92 SER A N 1
ATOM 777 C CA . SER A 1 92 ? -1.357 9.258 -1.710 1.00 84.00 92 SER A CA 1
ATOM 778 C C . SER A 1 92 ? -1.332 8.629 -3.083 1.00 84.00 92 SER A C 1
ATOM 780 O O . SER A 1 92 ? -1.994 7.616 -3.317 1.00 84.00 92 SER A O 1
ATOM 782 N N . TRP A 1 93 ? -0.503 9.194 -3.953 1.00 86.12 93 TRP A N 1
ATOM 783 C CA . TRP A 1 93 ? -0.135 8.589 -5.213 1.00 86.12 93 TRP A CA 1
ATOM 784 C C . TRP A 1 93 ? 1.372 8.445 -5.348 1.00 86.12 93 TRP A C 1
ATOM 786 O O . TRP A 1 93 ? 2.086 9.440 -5.458 1.00 86.12 93 TRP A O 1
ATOM 796 N N . SER A 1 94 ? 1.843 7.203 -5.393 1.00 88.44 94 SER A N 1
ATOM 797 C CA . SER A 1 94 ? 3.272 6.895 -5.420 1.00 88.44 94 SER A CA 1
ATOM 798 C C . SER A 1 94 ? 3.559 5.789 -6.430 1.00 88.44 94 SER A C 1
ATOM 800 O O . SER A 1 94 ? 3.705 4.629 -6.057 1.00 88.44 94 SER A O 1
ATOM 802 N N . PRO A 1 95 ? 3.578 6.080 -7.740 1.00 90.75 95 PRO A N 1
ATOM 803 C CA . PRO A 1 95 ? 3.935 5.089 -8.739 1.00 90.75 95 PRO A CA 1
ATOM 804 C C . PRO A 1 95 ? 5.448 4.869 -8.764 1.00 90.75 95 PRO A C 1
ATOM 806 O O . PRO A 1 95 ? 6.231 5.815 -8.813 1.00 90.75 95 PRO A O 1
ATOM 809 N N . PHE A 1 96 ? 5.861 3.611 -8.824 1.00 91.75 96 PHE A N 1
ATOM 810 C CA . PHE A 1 96 ? 7.260 3.210 -8.868 1.00 91.75 96 PHE A CA 1
ATOM 811 C C . PHE A 1 96 ? 7.575 2.561 -10.212 1.00 91.75 96 PHE A C 1
ATOM 813 O O . PHE A 1 96 ? 6.938 1.584 -10.614 1.00 91.75 96 PHE A O 1
ATOM 820 N N . LYS A 1 97 ? 8.577 3.083 -10.919 1.00 91.75 97 LYS A N 1
ATOM 821 C CA . LYS A 1 97 ? 9.062 2.529 -12.184 1.00 91.75 97 LYS A CA 1
ATOM 822 C C . LYS A 1 97 ? 10.573 2.335 -12.146 1.00 91.75 97 LYS A C 1
ATOM 824 O O . LYS A 1 97 ? 11.311 3.313 -12.067 1.00 91.75 97 LYS A O 1
ATOM 829 N N . CYS A 1 98 ? 11.029 1.097 -12.298 1.00 90.00 98 CYS A N 1
ATOM 830 C CA . CYS A 1 98 ? 12.450 0.777 -12.393 1.00 90.00 98 CYS A CA 1
ATOM 831 C C . CYS A 1 98 ? 12.765 -0.210 -13.527 1.00 90.00 98 CYS A C 1
ATOM 833 O O . CYS A 1 98 ? 11.850 -0.845 -14.051 1.00 90.00 98 CYS A O 1
ATOM 835 N N . HIS A 1 99 ? 14.030 -0.327 -13.941 1.00 88.19 99 HIS A N 1
ATOM 836 C CA . HIS A 1 99 ? 14.466 -1.447 -14.776 1.00 88.19 99 HIS A CA 1
ATOM 837 C C . HIS A 1 99 ? 14.873 -2.628 -13.886 1.00 88.19 99 HIS A C 1
ATOM 839 O O . HIS A 1 99 ? 14.299 -3.702 -14.026 1.00 88.19 99 HIS A O 1
ATOM 845 N N . HIS A 1 100 ? 15.780 -2.451 -12.919 1.00 90.38 100 HIS A N 1
ATOM 846 C CA . HIS A 1 100 ? 16.259 -3.597 -12.133 1.00 90.38 100 HIS A CA 1
ATOM 847 C C . HIS A 1 100 ? 15.435 -3.866 -10.876 1.00 90.38 100 HIS A C 1
ATOM 849 O O . HIS A 1 100 ? 14.845 -4.939 -10.775 1.00 90.38 100 HIS A O 1
ATOM 855 N N . TRP A 1 101 ? 15.352 -2.931 -9.933 1.00 90.00 101 TRP A N 1
ATOM 856 C CA . TRP A 1 101 ? 14.787 -3.227 -8.618 1.00 90.00 101 TRP A CA 1
ATOM 857 C C . TRP A 1 101 ? 13.890 -2.114 -8.097 1.00 90.00 101 TRP A C 1
ATOM 859 O O . TRP A 1 101 ? 14.242 -0.935 -8.103 1.00 90.00 101 TRP A O 1
ATOM 869 N N . VAL A 1 102 ? 12.736 -2.517 -7.575 1.00 91.56 102 VAL A N 1
ATOM 870 C CA . VAL A 1 102 ? 11.918 -1.687 -6.694 1.00 91.56 102 VAL A CA 1
ATOM 871 C C . VAL A 1 102 ? 11.784 -2.401 -5.360 1.00 91.56 102 VAL A C 1
ATOM 873 O O . VAL A 1 102 ? 11.292 -3.525 -5.323 1.00 91.56 102 VAL A O 1
ATOM 876 N N . ILE A 1 103 ? 12.208 -1.751 -4.281 1.00 89.50 103 ILE A N 1
ATOM 877 C CA . ILE A 1 103 ? 12.068 -2.231 -2.909 1.00 89.50 103 ILE A CA 1
ATOM 878 C C . ILE A 1 103 ? 11.250 -1.207 -2.134 1.00 89.50 103 ILE A C 1
ATOM 880 O O . ILE A 1 103 ? 11.620 -0.035 -2.063 1.00 89.50 103 ILE A O 1
ATOM 884 N N . CYS A 1 104 ? 10.131 -1.629 -1.556 1.00 87.25 104 CYS A N 1
ATOM 885 C CA . CYS A 1 104 ? 9.283 -0.751 -0.756 1.00 87.25 104 CYS A CA 1
ATOM 886 C C . CYS A 1 104 ? 8.889 -1.406 0.560 1.00 87.25 104 CYS A C 1
ATOM 888 O O . CYS A 1 104 ? 8.290 -2.480 0.561 1.00 87.25 104 CYS A O 1
ATOM 890 N N . TRP A 1 105 ? 9.208 -0.752 1.670 1.00 83.00 105 TRP A N 1
ATOM 891 C CA . TRP A 1 105 ? 8.910 -1.226 3.017 1.00 83.00 105 TRP A CA 1
ATOM 892 C C . TRP A 1 105 ? 7.970 -0.259 3.730 1.00 83.00 105 TRP A C 1
ATOM 894 O O . TRP A 1 105 ? 8.186 0.951 3.728 1.00 83.00 105 TRP A O 1
ATOM 904 N N . GLY A 1 106 ? 6.924 -0.803 4.344 1.00 78.81 106 GLY A N 1
ATOM 905 C CA . GLY A 1 106 ? 6.036 -0.092 5.255 1.00 78.81 106 GLY A CA 1
ATOM 906 C C . GLY A 1 106 ? 6.023 -0.792 6.607 1.00 78.81 106 GLY A C 1
ATOM 907 O O . GLY A 1 106 ? 5.424 -1.860 6.726 1.00 78.81 106 GLY A O 1
ATOM 908 N N . ILE A 1 107 ? 6.655 -0.193 7.612 1.00 71.25 107 ILE A N 1
ATOM 909 C CA . ILE A 1 107 ? 6.788 -0.756 8.964 1.00 71.25 107 ILE A CA 1
ATOM 910 C C . ILE A 1 107 ? 6.237 0.263 9.965 1.00 71.25 107 ILE A C 1
ATOM 912 O O . ILE A 1 107 ? 6.989 0.950 10.644 1.00 71.25 107 ILE A O 1
ATOM 916 N N . PRO A 1 108 ? 4.917 0.499 9.985 1.00 71.50 108 PRO A N 1
ATOM 917 C CA . PRO A 1 108 ? 4.354 1.405 10.964 1.00 71.50 108 PRO A CA 1
ATOM 918 C C . PRO A 1 108 ? 4.299 0.761 12.349 1.00 71.50 108 PRO A C 1
ATOM 920 O O . PRO A 1 108 ? 3.670 -0.285 12.509 1.00 71.50 108 PRO A O 1
ATOM 923 N N . GLU A 1 109 ? 4.829 1.444 13.357 1.00 77.31 109 GLU A N 1
ATOM 924 C CA . GLU A 1 109 ? 4.839 0.979 14.741 1.00 77.31 109 GLU A CA 1
ATOM 925 C C . GLU A 1 109 ? 4.008 1.883 15.664 1.00 77.31 109 GLU A C 1
ATOM 927 O O . GLU A 1 109 ? 3.920 3.106 15.520 1.00 77.31 109 GLU A O 1
ATOM 932 N N . GLY A 1 110 ? 3.368 1.279 16.666 1.00 77.88 110 GLY A N 1
ATOM 933 C CA . GLY A 1 110 ? 2.670 2.011 17.722 1.00 77.88 110 GLY A CA 1
ATOM 934 C C . GLY A 1 110 ? 1.157 2.105 17.523 1.00 77.88 110 GLY A C 1
ATOM 935 O O . GLY A 1 110 ? 0.475 1.098 17.344 1.00 77.88 110 GLY A O 1
ATOM 936 N N . ARG A 1 111 ? 0.563 3.292 17.702 1.00 80.31 111 ARG A N 1
ATOM 937 C CA . ARG A 1 111 ? -0.894 3.509 17.613 1.00 80.31 111 ARG A CA 1
ATOM 938 C C . ARG A 1 111 ? -1.243 4.407 16.438 1.00 80.31 111 ARG A C 1
ATOM 940 O O . ARG A 1 111 ? -1.200 5.630 16.546 1.00 80.31 111 ARG A O 1
ATOM 947 N N . LEU A 1 112 ? -1.718 3.800 15.364 1.00 76.75 112 LEU A N 1
ATOM 948 C CA . LEU A 1 112 ? -2.149 4.511 14.172 1.00 76.75 112 LEU A CA 1
ATOM 949 C C . LEU A 1 112 ? -3.675 4.594 14.094 1.00 76.75 112 LEU A C 1
ATOM 951 O O . LEU A 1 112 ? -4.380 3.591 14.216 1.00 76.75 112 LEU A O 1
ATOM 955 N N . THR A 1 113 ? -4.198 5.790 13.837 1.00 80.94 113 THR A N 1
ATOM 956 C CA . THR A 1 113 ? -5.604 6.015 13.482 1.00 80.94 113 THR A CA 1
ATOM 957 C C . THR A 1 113 ? -5.680 6.750 12.151 1.00 80.94 113 THR A C 1
ATOM 959 O O . THR A 1 113 ? -5.389 7.939 12.090 1.00 80.94 113 THR A O 1
ATOM 962 N N . LEU A 1 114 ? -6.088 6.073 11.079 1.00 71.69 114 LEU A N 1
ATOM 963 C CA . LEU A 1 114 ? -6.237 6.706 9.764 1.00 71.69 114 LEU A CA 1
ATOM 964 C C . LEU A 1 114 ? -7.713 6.949 9.470 1.00 71.69 114 LEU A C 1
ATOM 966 O O . LEU A 1 114 ? -8.535 6.051 9.675 1.00 71.69 114 LEU A O 1
ATOM 970 N N . ARG A 1 115 ? -8.054 8.149 8.995 1.00 73.81 115 ARG A N 1
ATOM 971 C CA . ARG A 1 115 ? -9.423 8.526 8.651 1.00 73.81 115 ARG A CA 1
ATOM 972 C C . ARG A 1 115 ? -9.509 9.375 7.393 1.00 73.81 115 ARG A C 1
ATOM 974 O O . ARG A 1 115 ? -8.804 10.371 7.310 1.00 73.81 115 ARG A O 1
ATOM 981 N N . PRO A 1 116 ? -10.550 9.138 6.583 1.00 78.75 116 PRO A N 1
ATOM 982 C CA . PRO A 1 116 ? -10.469 8.379 5.331 1.00 78.75 116 PRO A CA 1
ATOM 983 C C . PRO A 1 116 ? -9.085 8.384 4.677 1.00 78.75 116 PRO A C 1
ATOM 985 O O . PRO A 1 116 ? -8.418 9.410 4.632 1.00 78.75 116 PRO A O 1
ATOM 988 N N . TYR A 1 117 ? -8.656 7.254 4.137 1.00 78.50 117 TYR A N 1
ATOM 989 C CA . TYR A 1 117 ? -7.354 7.159 3.484 1.00 78.50 117 TYR A CA 1
ATOM 990 C C . TYR A 1 117 ? -7.478 6.450 2.139 1.00 78.50 117 TYR A C 1
ATOM 992 O O . TYR A 1 117 ? -8.081 5.380 2.060 1.00 78.50 117 TYR A O 1
ATOM 1000 N N . ILE A 1 118 ? -6.883 7.028 1.100 1.00 82.69 118 ILE A N 1
ATOM 1001 C CA . ILE A 1 118 ? -6.768 6.425 -0.227 1.00 82.69 118 ILE A CA 1
ATOM 1002 C C . ILE A 1 118 ? -5.286 6.376 -0.592 1.00 82.69 118 ILE A C 1
ATOM 1004 O O . ILE A 1 118 ? -4.606 7.399 -0.568 1.00 82.69 118 ILE A O 1
ATOM 1008 N N . SER A 1 119 ? -4.778 5.203 -0.954 1.00 85.38 119 SER A N 1
ATOM 1009 C CA . SER A 1 119 ? -3.449 5.075 -1.553 1.00 85.38 119 SER A CA 1
ATOM 1010 C C . SER A 1 119 ? -3.539 4.388 -2.896 1.00 85.38 119 SER A C 1
ATOM 1012 O O . SER A 1 119 ? -4.235 3.384 -3.055 1.00 85.38 119 SER A O 1
ATOM 1014 N N . TRP A 1 120 ? -2.800 4.930 -3.855 1.00 88.75 120 TRP A N 1
ATOM 1015 C CA . TRP A 1 120 ? -2.544 4.269 -5.112 1.00 88.75 120 TRP A CA 1
ATOM 1016 C C . TRP A 1 120 ? -1.034 4.227 -5.393 1.00 88.75 120 TRP A C 1
ATOM 1018 O O . TRP A 1 120 ? -0.386 5.255 -5.581 1.00 88.75 120 TRP A O 1
ATOM 1028 N N . SER A 1 121 ? -0.480 3.015 -5.409 1.00 89.94 121 SER A N 1
ATOM 1029 C CA . SER A 1 121 ? 0.961 2.761 -5.502 1.00 89.94 121 SER A CA 1
ATOM 1030 C C . SER A 1 121 ? 1.243 1.668 -6.535 1.00 89.94 121 SER A C 1
ATOM 1032 O O . SER A 1 121 ? 1.418 0.506 -6.182 1.00 89.94 121 SER A O 1
ATOM 1034 N N . PRO A 1 122 ? 1.210 1.976 -7.841 1.00 91.94 122 PRO A N 1
ATOM 1035 C CA . PRO A 1 122 ? 1.518 0.992 -8.870 1.00 91.94 122 PRO A CA 1
ATOM 1036 C C . PRO A 1 122 ? 3.029 0.748 -8.967 1.00 91.94 122 PRO A C 1
ATOM 1038 O O . PRO A 1 122 ? 3.820 1.687 -9.025 1.00 91.94 122 PRO A O 1
ATOM 1041 N N . PHE A 1 123 ? 3.425 -0.515 -9.082 1.00 92.94 123 PHE A N 1
ATOM 1042 C CA . PHE A 1 123 ? 4.818 -0.937 -9.198 1.00 92.94 123 PHE A CA 1
ATOM 1043 C C . PHE A 1 123 ? 5.082 -1.534 -10.578 1.00 92.94 123 PHE A C 1
ATOM 1045 O O . PHE A 1 123 ? 4.419 -2.484 -10.999 1.00 92.94 123 PHE A O 1
ATOM 1052 N N . LYS A 1 124 ? 6.076 -1.001 -11.293 1.00 92.69 124 LYS A N 1
ATOM 1053 C CA . LYS A 1 124 ? 6.527 -1.521 -12.586 1.00 92.69 124 LYS A CA 1
ATOM 1054 C C . LYS A 1 124 ? 8.040 -1.708 -12.595 1.00 92.69 124 LYS A C 1
ATOM 1056 O O . LYS A 1 124 ? 8.776 -0.730 -12.514 1.00 92.69 124 LYS A O 1
ATOM 1061 N N . CYS A 1 125 ? 8.496 -2.941 -12.784 1.00 91.50 125 CYS A N 1
ATOM 1062 C CA . CYS A 1 125 ? 9.918 -3.255 -12.900 1.00 91.50 125 CYS A CA 1
ATOM 1063 C C . CYS A 1 125 ? 10.202 -4.245 -14.041 1.00 91.50 125 CYS A C 1
ATOM 1065 O O . CYS A 1 125 ? 9.281 -4.929 -14.483 1.00 91.50 125 CYS A O 1
ATOM 1067 N N . HIS A 1 126 ? 11.439 -4.333 -14.537 1.00 89.12 126 HIS A N 1
ATOM 1068 C CA . HIS A 1 126 ? 11.837 -5.444 -15.406 1.00 89.12 126 HIS A CA 1
ATOM 1069 C C . HIS A 1 126 ? 12.265 -6.640 -14.547 1.00 89.12 126 HIS A C 1
ATOM 1071 O O . HIS A 1 126 ? 11.642 -7.692 -14.642 1.00 89.12 126 HIS A O 1
ATOM 1077 N N . HIS A 1 127 ? 13.234 -6.492 -13.638 1.00 91.31 127 HIS A N 1
ATOM 1078 C CA . HIS A 1 127 ? 13.736 -7.657 -12.897 1.00 91.31 127 HIS A CA 1
ATOM 1079 C C . HIS A 1 127 ? 12.955 -7.957 -11.618 1.00 91.31 127 HIS A C 1
ATOM 1081 O O . HIS A 1 127 ? 12.339 -9.014 -11.539 1.00 91.31 127 HIS A O 1
ATOM 1087 N N . TRP A 1 128 ? 12.951 -7.064 -10.632 1.00 90.69 128 TRP A N 1
ATOM 1088 C CA . TRP A 1 128 ? 12.429 -7.395 -9.307 1.00 90.69 128 TRP A CA 1
ATOM 1089 C C . TRP A 1 128 ? 11.565 -6.289 -8.717 1.00 90.69 128 TRP A C 1
ATOM 1091 O O . TRP A 1 128 ? 11.912 -5.106 -8.755 1.00 90.69 128 TRP A O 1
ATOM 1101 N N . VAL A 1 129 ? 10.449 -6.696 -8.120 1.00 91.94 129 VAL A N 1
ATOM 1102 C CA . VAL A 1 129 ? 9.681 -5.880 -7.180 1.00 91.94 129 VAL A CA 1
ATOM 1103 C C . VAL A 1 129 ? 9.606 -6.620 -5.854 1.00 91.94 129 VAL A C 1
ATOM 1105 O O . VAL A 1 129 ? 9.115 -7.744 -5.814 1.00 91.94 129 VAL A O 1
ATOM 1108 N N . ILE A 1 130 ? 10.066 -5.986 -4.780 1.00 90.44 130 ILE A N 1
ATOM 1109 C CA . ILE A 1 130 ? 9.968 -6.485 -3.410 1.00 90.44 130 ILE A CA 1
ATOM 1110 C C . ILE A 1 130 ? 9.168 -5.474 -2.597 1.00 90.44 130 ILE A C 1
ATOM 1112 O O . ILE A 1 130 ? 9.535 -4.302 -2.519 1.00 90.44 130 ILE A O 1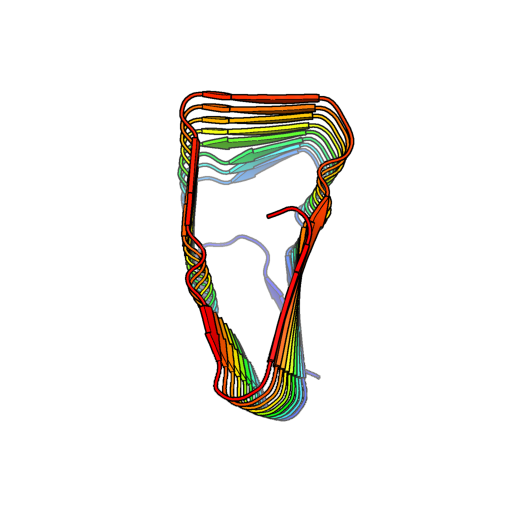
ATOM 1116 N N . CYS A 1 131 ? 8.071 -5.907 -1.986 1.00 88.25 131 CYS A N 1
ATOM 1117 C CA . CYS A 1 131 ? 7.244 -5.045 -1.146 1.00 88.25 131 CYS A CA 1
ATOM 1118 C C . CYS A 1 131 ? 6.907 -5.718 0.176 1.00 88.25 131 CYS A C 1
ATOM 1120 O O . CYS A 1 131 ? 6.309 -6.792 0.184 1.00 88.25 131 CYS A O 1
ATOM 1122 N N . TRP A 1 132 ? 7.272 -5.089 1.291 1.00 84.38 132 TRP A N 1
ATOM 1123 C CA . TRP A 1 132 ? 6.991 -5.601 2.631 1.00 84.38 132 TRP A CA 1
ATOM 1124 C C . TRP A 1 132 ? 6.099 -4.636 3.405 1.00 84.38 132 TRP A C 1
ATOM 1126 O O . TRP A 1 132 ? 6.336 -3.430 3.420 1.00 84.38 132 TRP A O 1
ATOM 1136 N N . GLY A 1 133 ? 5.078 -5.180 4.060 1.00 79.81 133 GLY A N 1
ATOM 1137 C CA . GLY A 1 133 ? 4.221 -4.477 5.005 1.00 79.81 133 GLY A CA 1
ATOM 1138 C C . GLY A 1 133 ? 4.222 -5.199 6.346 1.00 79.81 133 GLY A C 1
ATOM 1139 O O . GLY A 1 133 ? 3.625 -6.269 6.464 1.00 79.81 133 GLY A O 1
ATOM 1140 N N . ILE A 1 134 ? 4.864 -4.620 7.355 1.00 73.81 134 ILE A N 1
ATOM 1141 C CA . ILE A 1 134 ? 5.004 -5.212 8.693 1.00 73.81 134 ILE A CA 1
ATOM 1142 C C . ILE A 1 134 ? 4.493 -4.194 9.719 1.00 73.81 134 ILE A C 1
ATOM 1144 O O . ILE A 1 134 ? 5.275 -3.569 10.421 1.00 73.81 134 ILE A O 1
ATOM 1148 N N . PRO A 1 135 ? 3.182 -3.897 9.746 1.00 73.69 135 PRO A N 1
ATOM 1149 C CA . PRO A 1 135 ? 2.652 -2.989 10.746 1.00 73.69 135 PRO A CA 1
ATOM 1150 C C . PRO A 1 135 ? 2.646 -3.670 12.118 1.00 73.69 135 PRO A C 1
ATOM 1152 O O . PRO A 1 135 ? 2.136 -4.783 12.246 1.00 73.69 135 PRO A O 1
ATOM 1155 N N . GLU A 1 136 ? 3.119 -2.974 13.146 1.00 79.81 136 GLU A N 1
ATOM 1156 C CA . GLU A 1 136 ? 3.150 -3.457 14.524 1.00 79.81 136 GLU A CA 1
ATOM 1157 C C . GLU A 1 136 ? 2.335 -2.562 15.471 1.00 79.81 136 GLU A C 1
ATOM 1159 O O . GLU A 1 136 ? 2.284 -1.334 15.363 1.00 79.81 136 GLU A O 1
ATOM 1164 N N . GLY A 1 137 ? 1.657 -3.177 16.443 1.00 82.12 137 GLY A N 1
ATOM 1165 C CA . GLY A 1 137 ? 0.967 -2.462 17.518 1.00 82.12 137 GLY A CA 1
ATOM 1166 C C . GLY A 1 137 ? -0.549 -2.369 17.341 1.00 82.12 137 GLY A C 1
ATOM 1167 O O . GLY A 1 137 ? -1.247 -3.384 17.306 1.00 82.12 137 GLY A O 1
ATOM 1168 N N . ARG A 1 138 ? -1.121 -1.158 17.380 1.00 81.38 138 ARG A N 1
ATOM 1169 C CA . ARG A 1 138 ? -2.575 -0.925 17.293 1.00 81.38 138 ARG A CA 1
ATOM 1170 C C . ARG A 1 138 ? -2.932 -0.043 16.104 1.00 81.38 138 ARG A C 1
ATOM 1172 O O . ARG A 1 138 ? -2.758 1.172 16.158 1.00 81.38 138 ARG A O 1
ATOM 1179 N N . LEU A 1 139 ? -3.564 -0.630 15.095 1.00 77.94 139 LEU A N 1
ATOM 1180 C CA . LEU A 1 139 ? -4.041 0.089 13.916 1.00 77.94 139 LEU A CA 1
ATOM 1181 C C . LEU A 1 139 ? -5.566 0.203 13.923 1.00 77.94 139 LEU A C 1
ATOM 1183 O O . LEU A 1 139 ? -6.281 -0.789 14.072 1.00 77.94 139 LEU A O 1
ATOM 1187 N N . THR A 1 140 ? -6.079 1.412 13.713 1.00 81.94 140 THR A N 1
ATOM 1188 C CA . THR A 1 140 ? -7.495 1.664 13.427 1.00 81.94 140 THR A CA 1
ATOM 1189 C C . THR A 1 140 ? -7.636 2.419 12.106 1.00 81.94 140 THR A C 1
ATOM 1191 O O . THR A 1 140 ? -7.274 3.588 12.031 1.00 81.94 140 THR A O 1
ATOM 1194 N N . LEU A 1 141 ? -8.189 1.785 11.070 1.00 71.81 141 LEU A N 1
ATOM 1195 C CA . LEU A 1 141 ? -8.431 2.419 9.761 1.00 71.81 141 LEU A CA 1
ATOM 1196 C C . LEU A 1 141 ? -9.917 2.695 9.568 1.00 71.81 141 LEU A C 1
ATOM 1198 O O . LEU A 1 141 ? -10.712 1.774 9.774 1.00 71.81 141 LEU A O 1
ATOM 1202 N N . ARG A 1 142 ? -10.302 3.923 9.185 1.00 76.81 142 ARG A N 1
ATOM 1203 C CA . ARG A 1 142 ? -11.711 4.273 8.954 1.00 76.81 142 ARG A CA 1
ATOM 1204 C C . ARG A 1 142 ? -11.993 5.420 7.968 1.00 76.81 142 ARG A C 1
ATOM 1206 O O . ARG A 1 142 ? -11.893 6.570 8.391 1.00 76.81 142 ARG A O 1
ATOM 1213 N N . PRO A 1 143 ? -12.588 5.190 6.783 1.00 79.62 143 PRO A N 1
ATOM 1214 C CA . PRO A 1 143 ? -12.424 4.103 5.804 1.00 79.62 143 PRO A CA 1
ATOM 1215 C C . PRO A 1 143 ? -11.023 4.074 5.178 1.00 79.62 143 PRO A C 1
ATOM 1217 O O . PRO A 1 143 ? -10.281 5.051 5.277 1.00 79.62 143 PRO A O 1
ATOM 1220 N N . TYR A 1 144 ? -10.672 2.984 4.495 1.00 79.06 144 TYR A N 1
ATOM 1221 C CA . TYR A 1 144 ? -9.403 2.872 3.776 1.00 79.06 144 TYR A CA 1
ATOM 1222 C C . TYR A 1 144 ? -9.563 2.166 2.427 1.00 79.06 144 TYR A C 1
ATOM 1224 O O . TYR A 1 144 ? -10.187 1.107 2.353 1.00 79.06 144 TYR A O 1
ATOM 1232 N N . ILE A 1 145 ? -8.964 2.734 1.383 1.00 83.00 145 ILE A N 1
ATOM 1233 C CA . ILE A 1 145 ? -8.877 2.146 0.046 1.00 83.00 145 ILE A CA 1
ATOM 1234 C C . ILE A 1 145 ? -7.404 2.096 -0.360 1.00 83.00 145 ILE A C 1
ATOM 1236 O O . ILE A 1 145 ? -6.705 3.107 -0.294 1.00 83.00 145 ILE A O 1
ATOM 1240 N N . SER A 1 146 ? -6.936 0.932 -0.799 1.00 85.88 146 SER A N 1
ATOM 1241 C CA . SER A 1 146 ? -5.613 0.781 -1.403 1.00 85.88 146 SER A CA 1
ATOM 1242 C C . SER A 1 146 ? -5.706 0.119 -2.761 1.00 85.88 146 SER A C 1
ATOM 1244 O O . SER A 1 146 ? -6.414 -0.872 -2.941 1.00 85.88 146 SER A O 1
ATOM 1246 N N . TRP A 1 147 ? -4.958 0.673 -3.707 1.00 88.88 147 TRP A N 1
ATOM 1247 C CA . TRP A 1 147 ? -4.711 0.064 -4.997 1.00 88.88 147 TRP A CA 1
ATOM 1248 C C . TRP A 1 147 ? -3.200 -0.059 -5.210 1.00 88.88 147 TRP A C 1
ATOM 1250 O O . TRP A 1 147 ? -2.480 0.936 -5.210 1.00 88.88 147 TRP A O 1
ATOM 1260 N N . SER A 1 148 ? -2.696 -1.279 -5.362 1.00 90.31 148 SER A N 1
ATOM 1261 C CA . SER A 1 148 ? -1.262 -1.550 -5.524 1.00 90.31 148 SER A CA 1
ATOM 1262 C C . SER A 1 148 ? -1.042 -2.593 -6.619 1.00 90.31 148 SER A C 1
ATOM 1264 O O . SER A 1 148 ? -0.822 -3.763 -6.324 1.00 90.31 148 SER A O 1
ATOM 1266 N N . PRO A 1 149 ? -1.166 -2.232 -7.907 1.00 92.06 149 PRO A N 1
ATOM 1267 C CA . PRO A 1 149 ? -0.901 -3.169 -8.988 1.00 92.06 149 PRO A CA 1
ATOM 1268 C C . PRO A 1 149 ? 0.604 -3.403 -9.162 1.00 92.06 149 PRO A C 1
ATOM 1270 O O . PRO A 1 149 ? 1.390 -2.458 -9.213 1.00 92.06 149 PRO A O 1
ATOM 1273 N N . PHE A 1 150 ? 0.992 -4.660 -9.347 1.00 92.69 150 PHE A N 1
ATOM 1274 C CA . PHE A 1 150 ? 2.373 -5.082 -9.546 1.00 92.69 150 PHE A CA 1
ATOM 1275 C C . PHE A 1 150 ? 2.572 -5.616 -10.961 1.00 92.69 150 PHE A C 1
ATOM 1277 O O . PHE A 1 150 ? 1.885 -6.542 -11.395 1.00 92.69 150 PHE A O 1
ATOM 1284 N N . LYS A 1 151 ? 3.541 -5.059 -11.690 1.00 93.00 151 LYS A N 1
ATOM 1285 C CA . LYS A 1 151 ? 3.957 -5.541 -13.008 1.00 93.00 151 LYS A CA 1
ATOM 1286 C C . LYS A 1 151 ? 5.467 -5.746 -13.048 1.00 93.00 151 LYS A C 1
ATOM 1288 O O . LYS A 1 151 ? 6.217 -4.775 -12.984 1.00 93.00 151 LYS A O 1
ATOM 1293 N N . CYS A 1 152 ? 5.906 -6.985 -13.231 1.00 91.19 152 CYS A N 1
ATOM 1294 C CA . CYS A 1 152 ? 7.323 -7.313 -13.367 1.00 91.19 152 CYS A CA 1
ATOM 1295 C C . CYS A 1 152 ? 7.585 -8.304 -14.508 1.00 91.19 152 CYS A C 1
ATOM 1297 O O . CYS A 1 152 ? 6.657 -8.991 -14.926 1.00 91.19 152 CYS A O 1
ATOM 1299 N N . HIS A 1 153 ? 8.807 -8.378 -15.040 1.00 89.06 153 HIS A N 1
ATOM 1300 C CA . HIS A 1 153 ? 9.180 -9.469 -15.943 1.00 89.06 153 HIS A CA 1
ATOM 1301 C C . HIS A 1 153 ? 9.641 -10.679 -15.123 1.00 89.06 153 HIS A C 1
ATOM 1303 O O . HIS A 1 153 ? 9.026 -11.735 -15.232 1.00 89.06 153 HIS A O 1
ATOM 1309 N N . HIS A 1 154 ? 10.634 -10.544 -14.238 1.00 90.88 154 HIS A N 1
ATOM 1310 C CA . HIS A 1 154 ? 11.169 -11.724 -13.544 1.00 90.88 154 HIS A CA 1
ATOM 1311 C C . HIS A 1 154 ? 10.446 -12.039 -12.236 1.00 90.88 154 HIS A C 1
ATOM 1313 O O . HIS A 1 154 ? 9.842 -13.101 -12.140 1.00 90.88 154 HIS A O 1
ATOM 1319 N N . TRP A 1 155 ? 10.480 -11.156 -11.241 1.00 89.88 155 TRP A N 1
ATOM 1320 C CA . TRP A 1 155 ? 10.037 -11.514 -9.895 1.00 89.88 155 TRP A CA 1
ATOM 1321 C C . TRP A 1 155 ? 9.204 -10.424 -9.236 1.00 89.88 155 TRP A C 1
ATOM 1323 O O . TRP A 1 155 ? 9.581 -9.251 -9.196 1.00 89.88 155 TRP A O 1
ATOM 1333 N N . VAL A 1 156 ? 8.089 -10.836 -8.643 1.00 91.56 156 VAL A N 1
ATOM 1334 C CA . VAL A 1 156 ? 7.365 -10.046 -7.649 1.00 91.56 156 VAL A CA 1
ATOM 1335 C C . VAL A 1 156 ? 7.360 -10.811 -6.337 1.00 91.56 156 VAL A C 1
ATOM 1337 O O . VAL A 1 156 ? 6.887 -11.941 -6.289 1.00 91.56 156 VAL A O 1
ATOM 1340 N N . ILE A 1 157 ? 7.861 -10.188 -5.276 1.00 89.94 157 ILE A N 1
ATOM 1341 C CA . ILE A 1 157 ? 7.850 -10.719 -3.915 1.00 89.94 157 ILE A CA 1
ATOM 1342 C C . ILE A 1 157 ? 7.088 -9.734 -3.035 1.00 89.94 157 ILE A C 1
ATOM 1344 O O . ILE A 1 157 ? 7.448 -8.561 -2.952 1.00 89.94 157 ILE A O 1
ATOM 1348 N N . CYS A 1 158 ? 6.025 -10.187 -2.378 1.00 87.44 158 CYS A N 1
ATOM 1349 C CA . CYS A 1 158 ? 5.218 -9.344 -1.497 1.00 87.44 158 CYS A CA 1
ATOM 1350 C C . CYS A 1 158 ? 4.946 -10.033 -0.166 1.00 87.44 158 CYS A C 1
ATOM 1352 O O . CYS A 1 158 ? 4.345 -11.104 -0.151 1.00 87.44 158 CYS A O 1
ATOM 1354 N N . TRP A 1 159 ? 5.350 -9.420 0.946 1.00 83.88 159 TRP A N 1
ATOM 1355 C CA . TRP A 1 159 ? 5.120 -9.956 2.291 1.00 83.88 159 TRP A CA 1
ATOM 1356 C C . TRP A 1 159 ? 4.277 -8.999 3.126 1.00 83.88 159 TRP A C 1
ATOM 1358 O O . TRP A 1 159 ? 4.538 -7.800 3.171 1.00 83.88 159 TRP A O 1
ATOM 1368 N N . GLY A 1 160 ? 3.276 -9.541 3.811 1.00 78.94 160 GLY A N 1
ATOM 1369 C CA . GLY A 1 160 ? 2.450 -8.844 4.786 1.00 78.94 160 GLY A CA 1
ATOM 1370 C C . GLY A 1 160 ? 2.461 -9.593 6.113 1.00 78.94 160 GLY A C 1
ATOM 1371 O O . GLY A 1 160 ? 1.871 -10.667 6.208 1.00 78.94 160 GLY A O 1
ATOM 1372 N N . ILE A 1 161 ? 3.096 -9.041 7.143 1.00 73.19 161 ILE A N 1
ATOM 1373 C CA . ILE A 1 161 ? 3.192 -9.668 8.472 1.00 73.19 161 ILE A CA 1
ATOM 1374 C C . ILE A 1 161 ? 2.704 -8.664 9.526 1.00 73.19 161 ILE A C 1
ATOM 1376 O O . ILE A 1 161 ? 3.500 -8.102 10.267 1.00 73.19 161 ILE A O 1
ATOM 1380 N N . PRO A 1 162 ? 1.39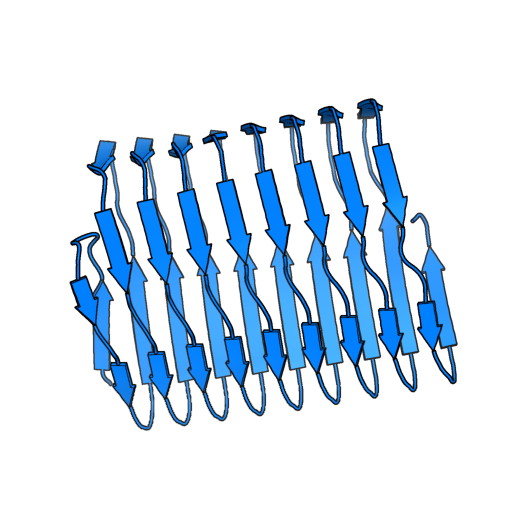7 -8.345 9.566 1.00 72.81 162 PRO A N 1
ATOM 1381 C CA . PRO A 1 162 ? 0.878 -7.421 10.562 1.00 72.81 162 PRO A CA 1
ATOM 1382 C C . PRO A 1 162 ? 0.844 -8.089 11.943 1.00 72.81 162 PRO A C 1
ATOM 1384 O O . PRO A 1 162 ? 0.213 -9.136 12.101 1.00 72.81 162 PRO A O 1
ATOM 1387 N N . GLU A 1 163 ? 1.458 -7.469 12.951 1.00 80.25 163 GLU A N 1
ATOM 1388 C CA . GLU A 1 163 ? 1.508 -7.972 14.329 1.00 80.25 163 GLU A CA 1
ATOM 1389 C C . GLU A 1 163 ? 0.773 -7.041 15.309 1.00 80.25 163 GLU A C 1
ATOM 1391 O O . GLU A 1 163 ? 0.988 -5.832 15.356 1.00 80.25 163 GLU A O 1
ATOM 1396 N N . GLY A 1 164 ? -0.152 -7.584 16.109 1.00 82.81 164 GLY A N 1
ATOM 1397 C CA . GLY A 1 164 ? -0.839 -6.828 17.164 1.00 82.81 164 GLY A CA 1
ATOM 1398 C C . GLY A 1 164 ? -2.362 -6.768 17.034 1.00 82.81 164 GLY A C 1
ATOM 1399 O O . GLY A 1 164 ? -3.026 -7.791 16.865 1.00 82.81 164 GLY A O 1
ATOM 1400 N N . ARG A 1 165 ? -2.962 -5.587 17.248 1.00 81.94 165 ARG A N 1
ATOM 1401 C CA . ARG A 1 165 ? -4.424 -5.381 17.269 1.00 81.94 165 ARG A CA 1
ATOM 1402 C C . ARG A 1 165 ? -4.878 -4.436 16.163 1.00 81.94 165 ARG A C 1
ATOM 1404 O O . ARG A 1 165 ? -4.670 -3.229 16.236 1.00 81.94 165 ARG A O 1
ATOM 1411 N N . PHE A 1 166 ? -5.628 -4.968 15.213 1.00 77.56 166 PHE A N 1
ATOM 1412 C CA . PHE A 1 166 ? -6.068 -4.245 14.026 1.00 77.56 166 PHE A CA 1
ATOM 1413 C C . PHE A 1 166 ? -7.589 -4.126 14.004 1.00 77.56 166 PHE A C 1
ATOM 1415 O O . PHE A 1 166 ? -8.305 -5.107 14.195 1.00 77.56 166 PHE A O 1
ATOM 1422 N N . THR A 1 167 ? -8.101 -2.919 13.772 1.00 81.50 167 THR A N 1
ATOM 1423 C CA . THR A 1 167 ? -9.529 -2.656 13.557 1.00 81.50 167 THR A CA 1
ATOM 1424 C C . THR A 1 167 ? -9.723 -1.860 12.273 1.00 81.50 167 THR A C 1
ATOM 1426 O O . THR A 1 167 ? -9.460 -0.660 12.247 1.00 81.50 167 THR A O 1
ATOM 1429 N N . LEU A 1 168 ? -10.205 -2.498 11.207 1.00 72.19 168 LEU A N 1
ATOM 1430 C CA . LEU A 1 168 ? -10.385 -1.851 9.899 1.00 72.19 168 LEU A CA 1
ATOM 1431 C C . LEU A 1 168 ? -11.874 -1.690 9.595 1.00 72.19 168 LEU A C 1
ATOM 1433 O O . LEU A 1 168 ? -12.608 -2.677 9.684 1.00 72.19 168 LEU A O 1
ATOM 1437 N N . ARG A 1 169 ? -12.335 -0.466 9.290 1.00 77.50 169 ARG A N 1
ATOM 1438 C CA . ARG A 1 169 ? -13.760 -0.184 9.059 1.00 77.50 169 ARG A CA 1
ATOM 1439 C C . ARG A 1 169 ? -14.068 1.030 8.170 1.00 77.50 169 ARG A C 1
ATOM 1441 O O . ARG A 1 169 ? -13.984 2.146 8.680 1.00 77.50 169 ARG A O 1
ATOM 1448 N N . PRO A 1 170 ? -14.637 0.880 6.961 1.00 79.25 170 PRO A N 1
ATOM 1449 C CA . PRO A 1 170 ? -14.461 -0.161 5.938 1.00 79.25 170 PRO A CA 1
ATOM 1450 C C . PRO A 1 170 ? -13.038 -0.222 5.370 1.00 79.25 170 PRO A C 1
ATOM 1452 O O . PRO A 1 170 ? -12.298 0.758 5.464 1.00 79.25 170 PRO A O 1
ATOM 1455 N N . TYR A 1 171 ? -12.684 -1.338 4.731 1.00 78.00 171 TYR A N 1
ATOM 1456 C CA . TYR A 1 171 ? -11.414 -1.504 4.024 1.00 78.00 171 TYR A CA 1
ATOM 1457 C C . TYR A 1 171 ? -11.602 -2.171 2.658 1.00 78.00 171 TYR A C 1
ATOM 1459 O O . TYR A 1 171 ? -12.233 -3.224 2.569 1.00 78.00 171 TYR A O 1
ATOM 1467 N N . ILE A 1 172 ? -11.017 -1.581 1.617 1.00 82.00 172 ILE A N 1
ATOM 1468 C CA . ILE A 1 172 ? -10.951 -2.152 0.270 1.00 82.00 172 ILE A CA 1
ATOM 1469 C C . ILE A 1 172 ? -9.487 -2.190 -0.165 1.00 82.00 172 ILE A C 1
ATOM 1471 O O . ILE A 1 172 ? -8.794 -1.175 -0.104 1.00 82.00 172 ILE A O 1
ATOM 1475 N N . SER A 1 173 ? -9.023 -3.347 -0.622 1.00 84.44 173 SER A N 1
ATOM 1476 C CA . SER A 1 173 ? -7.702 -3.506 -1.226 1.00 84.44 173 SER A CA 1
ATOM 1477 C C . SER A 1 173 ? -7.824 -4.150 -2.591 1.00 84.44 173 SER A C 1
ATOM 1479 O O . SER A 1 173 ? -8.502 -5.164 -2.749 1.00 84.44 173 SER A O 1
ATOM 1481 N N . TRP A 1 174 ? -7.119 -3.586 -3.563 1.00 87.19 174 TRP A N 1
ATOM 1482 C CA . TRP A 1 174 ? -6.950 -4.184 -4.873 1.00 87.19 174 TRP A CA 1
ATOM 1483 C C . TRP A 1 174 ? -5.461 -4.262 -5.225 1.00 87.19 174 TRP A C 1
ATOM 1485 O O . TRP A 1 174 ? -4.784 -3.242 -5.335 1.00 87.19 174 TRP A O 1
ATOM 1495 N N . SER A 1 175 ? -4.942 -5.472 -5.409 1.00 88.94 175 SER A N 1
ATOM 1496 C CA . SER A 1 175 ? -3.516 -5.708 -5.657 1.00 88.94 175 SER A CA 1
ATOM 1497 C C . SER A 1 175 ? -3.333 -6.743 -6.764 1.00 88.94 175 SER A C 1
ATOM 1499 O O . SER A 1 175 ? -3.055 -7.904 -6.487 1.00 88.94 175 SER A O 1
ATOM 1501 N N . PRO A 1 176 ? -3.547 -6.378 -8.038 1.00 90.50 176 PRO A N 1
ATOM 1502 C CA . PRO A 1 176 ? -3.338 -7.303 -9.140 1.00 90.50 176 PRO A CA 1
ATOM 1503 C C . PRO A 1 176 ? -1.842 -7.525 -9.391 1.00 90.50 176 PRO A C 1
ATOM 1505 O O . PRO A 1 176 ? -1.061 -6.575 -9.450 1.00 90.50 176 PRO A O 1
ATOM 1508 N N . PHE A 1 177 ? -1.458 -8.774 -9.622 1.00 91.06 177 PHE A N 1
ATOM 1509 C CA . PHE A 1 177 ? -0.089 -9.188 -9.901 1.00 91.06 177 PHE A CA 1
ATOM 1510 C C . PHE A 1 177 ? 0.038 -9.673 -11.341 1.00 91.06 177 PHE A C 1
ATOM 1512 O O . PHE A 1 177 ? -0.677 -10.577 -11.772 1.00 91.06 177 PHE A O 1
ATOM 1519 N N . LYS A 1 178 ? 0.977 -9.099 -12.095 1.00 91.56 178 LYS A N 1
ATOM 1520 C CA . LYS A 1 178 ? 1.356 -9.558 -13.432 1.00 91.56 178 LYS A CA 1
ATOM 1521 C C . LYS A 1 178 ? 2.864 -9.769 -13.504 1.00 91.56 178 LYS A C 1
ATOM 1523 O O . LYS A 1 178 ? 3.617 -8.796 -13.480 1.00 91.56 178 LYS A O 1
ATOM 1528 N N . CYS A 1 179 ? 3.293 -11.016 -13.654 1.00 89.75 179 CYS A N 1
ATOM 1529 C CA . CYS A 1 179 ? 4.700 -11.368 -13.820 1.00 89.75 179 CYS A CA 1
ATOM 1530 C C . CYS A 1 179 ? 4.918 -12.319 -15.002 1.00 89.75 179 CYS A C 1
ATOM 1532 O O . CYS A 1 179 ? 3.968 -12.965 -15.438 1.00 89.75 179 CYS A O 1
ATOM 1534 N N . HIS A 1 180 ? 6.129 -12.388 -15.561 1.00 87.00 180 HIS A N 1
ATOM 1535 C CA . HIS A 1 180 ? 6.470 -13.463 -16.494 1.00 87.00 180 HIS A CA 1
ATOM 1536 C C . HIS A 1 180 ? 6.952 -14.686 -15.706 1.00 87.00 180 HIS A C 1
ATOM 1538 O O . HIS A 1 180 ? 6.346 -15.745 -15.824 1.00 87.00 180 HIS A O 1
ATOM 1544 N N . HIS A 1 181 ? 7.962 -14.562 -14.839 1.00 89.62 181 HIS A N 1
ATOM 1545 C CA . HIS A 1 181 ? 8.524 -15.752 -14.188 1.00 89.62 181 HIS A CA 1
ATOM 1546 C C . HIS A 1 181 ? 7.868 -16.092 -12.852 1.00 89.62 181 HIS A C 1
ATOM 1548 O O . HIS A 1 181 ? 7.247 -17.143 -12.750 1.00 89.62 181 HIS A O 1
ATOM 1554 N N . TRP A 1 182 ? 7.987 -15.246 -11.832 1.00 88.56 182 TRP A N 1
ATOM 1555 C CA . TRP A 1 182 ? 7.633 -15.642 -10.471 1.00 88.56 182 TRP A CA 1
ATOM 1556 C C . TRP A 1 182 ? 6.845 -14.567 -9.738 1.00 88.56 182 TRP A C 1
ATOM 1558 O O . TRP A 1 182 ? 7.232 -13.399 -9.686 1.00 88.56 182 TRP A O 1
ATOM 1568 N N . VAL A 1 183 ? 5.760 -14.991 -9.097 1.00 89.94 183 VAL A N 1
ATOM 1569 C CA . VAL A 1 183 ? 5.091 -14.211 -8.057 1.00 89.94 183 VAL A CA 1
ATOM 1570 C C . VAL A 1 183 ? 5.134 -15.000 -6.760 1.00 89.94 183 VAL A C 1
ATOM 1572 O O . VAL A 1 183 ? 4.636 -16.118 -6.710 1.00 89.94 183 VAL A O 1
ATOM 1575 N N . ILE A 1 184 ? 5.710 -14.410 -5.717 1.00 88.62 184 ILE A N 1
ATOM 1576 C CA . ILE A 1 184 ? 5.738 -14.955 -4.361 1.00 88.62 184 ILE A CA 1
ATOM 1577 C C . ILE A 1 184 ? 4.995 -13.988 -3.446 1.00 88.62 184 ILE A C 1
ATOM 1579 O O . ILE A 1 184 ? 5.345 -12.811 -3.362 1.00 88.62 184 ILE A O 1
ATOM 1583 N N . CYS A 1 185 ? 3.966 -14.467 -2.755 1.00 85.31 185 CYS A N 1
ATOM 1584 C CA . CYS A 1 185 ? 3.185 -13.657 -1.824 1.00 85.31 185 CYS A CA 1
ATOM 1585 C C . CYS A 1 185 ? 3.008 -14.357 -0.475 1.00 85.31 185 CYS A C 1
ATOM 1587 O O . CYS A 1 185 ? 2.491 -15.470 -0.422 1.00 85.31 185 CYS A O 1
ATOM 1589 N N . TRP A 1 186 ? 3.373 -13.682 0.616 1.00 83.12 186 TRP A N 1
ATOM 1590 C CA . TRP A 1 186 ? 3.171 -14.171 1.983 1.00 83.12 186 TRP A CA 1
ATOM 1591 C C . TRP A 1 186 ? 2.308 -13.224 2.807 1.00 83.12 186 TRP A C 1
ATOM 1593 O O . TRP A 1 186 ? 2.520 -12.016 2.799 1.00 83.12 186 TRP A O 1
ATOM 1603 N N . GLY A 1 187 ? 1.345 -13.783 3.539 1.00 76.94 187 GLY A N 1
ATOM 1604 C CA . GLY A 1 187 ? 0.460 -13.069 4.455 1.00 76.94 187 GLY A CA 1
ATOM 1605 C C . GLY A 1 187 ? 0.352 -13.797 5.793 1.00 76.94 187 GLY A C 1
ATOM 1606 O O . GLY A 1 187 ? -0.339 -14.806 5.897 1.00 76.94 187 GLY A O 1
ATOM 1607 N N . ILE A 1 188 ? 1.005 -13.302 6.841 1.00 72.62 188 ILE A N 1
ATOM 1608 C CA . ILE A 1 188 ? 1.011 -13.954 8.161 1.00 72.62 188 ILE A CA 1
ATOM 1609 C C . ILE A 1 188 ? 0.568 -12.943 9.223 1.00 72.62 188 ILE A C 1
ATOM 1611 O O . ILE A 1 188 ? 1.398 -12.428 9.971 1.00 72.62 188 ILE A O 1
ATOM 1615 N N . PRO A 1 189 ? -0.733 -12.602 9.300 1.00 71.19 189 PRO A N 1
ATOM 1616 C CA . PRO A 1 189 ? -1.214 -11.719 10.347 1.00 71.19 189 PRO A CA 1
ATOM 1617 C C . PRO A 1 189 ? -1.137 -12.422 11.705 1.00 71.19 189 PRO A C 1
ATOM 1619 O O . PRO A 1 189 ? -1.715 -13.497 11.883 1.00 71.19 189 PRO A O 1
ATOM 1622 N N . LYS A 1 190 ? -0.452 -11.800 12.669 1.00 77.44 190 LYS A N 1
ATOM 1623 C CA . LYS A 1 190 ? -0.354 -12.263 14.056 1.00 77.44 190 LYS A CA 1
ATOM 1624 C C . LYS A 1 190 ? -1.168 -11.370 14.996 1.00 77.44 190 LYS A C 1
ATOM 1626 O O . LYS A 1 190 ? -1.083 -10.145 14.958 1.00 77.44 190 LYS A O 1
ATOM 1631 N N . GLY A 1 191 ? -1.937 -11.976 15.899 1.00 78.69 191 GLY A N 1
ATOM 1632 C CA . GLY A 1 191 ? -2.636 -11.262 16.975 1.00 78.69 191 GLY A CA 1
ATOM 1633 C C . GLY A 1 191 ? -4.154 -11.188 16.798 1.00 78.69 191 GLY A C 1
ATOM 1634 O O . GLY A 1 191 ? -4.806 -12.206 16.575 1.00 78.69 191 GLY A O 1
ATOM 1635 N N . ARG A 1 192 ? -4.758 -10.009 17.008 1.00 79.06 192 ARG A N 1
ATOM 1636 C CA . ARG A 1 192 ? -6.219 -9.808 16.934 1.00 79.06 192 ARG A CA 1
ATOM 1637 C C . ARG A 1 192 ? -6.591 -8.905 15.762 1.00 79.06 192 ARG A C 1
ATOM 1639 O O . ARG A 1 192 ? -6.311 -7.708 15.796 1.00 79.06 192 ARG A O 1
ATOM 1646 N N . LEU A 1 193 ? -7.314 -9.443 14.786 1.00 74.44 193 LEU A N 1
ATOM 1647 C CA . LEU A 1 193 ? -7.793 -8.702 13.617 1.00 74.44 193 LEU A CA 1
ATOM 1648 C C . LEU A 1 193 ? -9.322 -8.591 13.661 1.00 74.44 193 LEU A C 1
ATOM 1650 O O . LEU A 1 193 ? -10.024 -9.596 13.716 1.00 74.44 193 LEU A O 1
ATOM 1654 N N . THR A 1 194 ? -9.850 -7.367 13.640 1.00 79.88 194 THR A N 1
ATOM 1655 C CA . THR A 1 194 ? -11.288 -7.084 13.518 1.00 79.88 194 THR A CA 1
ATOM 1656 C C . THR A 1 194 ? -11.555 -6.284 12.246 1.00 79.88 194 THR A C 1
ATOM 1658 O O . THR A 1 194 ? -11.216 -5.104 12.175 1.00 79.88 194 THR A O 1
ATOM 1661 N N . LEU A 1 195 ? -12.199 -6.895 11.255 1.00 69.62 195 LEU A N 1
ATOM 1662 C CA . LEU A 1 195 ? -12.477 -6.278 9.952 1.00 69.62 195 LEU A CA 1
ATOM 1663 C C . LEU A 1 195 ? -13.975 -6.090 9.746 1.00 69.62 195 LEU A C 1
ATOM 1665 O O . LEU A 1 195 ? -14.713 -7.071 9.869 1.00 69.62 195 LEU A O 1
ATOM 1669 N N . ARG A 1 196 ? -14.431 -4.856 9.467 1.00 76.56 196 ARG A N 1
ATOM 1670 C CA . ARG A 1 196 ? -15.859 -4.558 9.257 1.00 76.56 196 ARG A CA 1
ATOM 1671 C C . ARG A 1 196 ? -16.156 -3.316 8.398 1.00 76.56 196 ARG A C 1
ATOM 1673 O O . ARG A 1 196 ? -16.087 -2.216 8.948 1.00 76.56 196 ARG A O 1
ATOM 1680 N N . PRO A 1 197 ? -16.654 -3.431 7.153 1.00 79.44 197 PRO A N 1
ATOM 1681 C CA . PRO A 1 197 ? -16.486 -4.512 6.170 1.00 79.44 197 PRO A CA 1
ATOM 1682 C C . PRO A 1 197 ? -15.074 -4.549 5.561 1.00 79.44 197 PRO A C 1
ATOM 1684 O O . PRO A 1 197 ? -14.353 -3.551 5.620 1.00 79.44 197 PRO A O 1
ATOM 1687 N N . TYR A 1 198 ? -14.696 -5.684 4.964 1.00 76.50 198 TYR A N 1
ATOM 1688 C CA . TYR A 1 198 ? -13.430 -5.857 4.241 1.00 76.50 198 TYR A CA 1
ATOM 1689 C C . TYR A 1 198 ? -13.626 -6.535 2.886 1.00 76.50 198 TYR A C 1
ATOM 1691 O O . TYR A 1 198 ? -14.246 -7.595 2.809 1.00 76.50 198 TYR A O 1
ATOM 1699 N N . ILE A 1 199 ? -13.059 -5.932 1.843 1.00 80.44 199 ILE A N 1
ATOM 1700 C CA . ILE A 1 199 ? -13.004 -6.485 0.491 1.00 80.44 199 ILE A CA 1
ATOM 1701 C C . ILE A 1 199 ? -11.545 -6.492 0.039 1.00 80.44 199 ILE A C 1
ATOM 1703 O O . ILE A 1 199 ? -10.874 -5.460 0.081 1.00 80.44 199 ILE A O 1
ATOM 1707 N N . SER A 1 200 ? -11.061 -7.643 -0.409 1.00 82.06 200 SER A N 1
ATOM 1708 C CA . SER A 1 200 ? -9.755 -7.780 -1.047 1.00 82.06 200 SER A CA 1
ATOM 1709 C C . SER A 1 200 ? -9.900 -8.439 -2.405 1.00 82.06 200 SER A C 1
ATOM 1711 O O . SER A 1 200 ? -10.578 -9.457 -2.544 1.00 82.06 200 SER A O 1
ATOM 1713 N N . TRP A 1 201 ? -9.242 -7.863 -3.404 1.00 84.75 201 TRP A N 1
ATOM 1714 C CA . TRP A 1 201 ? -9.109 -8.462 -4.718 1.00 84.75 201 TRP A CA 1
ATOM 1715 C C . TRP A 1 201 ? -7.636 -8.504 -5.125 1.00 84.75 201 TRP A C 1
ATOM 1717 O O . TRP A 1 201 ? -6.973 -7.472 -5.176 1.00 84.75 201 TRP A O 1
ATOM 1727 N N . SER A 1 202 ? -7.113 -9.688 -5.427 1.00 87.06 202 SER A N 1
ATOM 1728 C CA . SER A 1 202 ? -5.701 -9.874 -5.779 1.00 87.06 202 SER A CA 1
ATOM 1729 C C . SER A 1 202 ? -5.561 -10.891 -6.908 1.00 87.06 202 SER A C 1
ATOM 1731 O O . SER A 1 202 ? -5.193 -12.034 -6.667 1.00 87.06 202 SER A O 1
ATOM 1733 N N . PRO A 1 203 ? -5.906 -10.539 -8.156 1.00 88.75 203 PRO A N 1
ATOM 1734 C CA . PRO A 1 203 ? -5.745 -11.453 -9.278 1.00 88.75 203 PRO A CA 1
ATOM 1735 C C . PRO A 1 203 ? -4.261 -11.645 -9.610 1.00 88.75 203 PRO A C 1
ATOM 1737 O O . PRO A 1 203 ? -3.497 -10.682 -9.671 1.00 88.75 203 PRO A O 1
ATOM 1740 N N . PHE A 1 204 ? -3.868 -12.880 -9.895 1.00 89.00 204 PHE A N 1
ATOM 1741 C CA . PHE A 1 204 ? -2.505 -13.262 -10.242 1.00 89.00 204 PHE A CA 1
ATOM 1742 C C . PHE A 1 204 ? -2.440 -13.737 -11.689 1.00 89.00 204 PHE A C 1
ATOM 1744 O O . PHE A 1 204 ? -3.120 -14.683 -12.078 1.00 89.00 204 PHE A O 1
ATOM 1751 N N . LYS A 1 205 ? -1.583 -13.108 -12.493 1.00 89.12 205 LYS A N 1
ATOM 1752 C CA . LYS A 1 205 ? -1.239 -13.549 -13.844 1.00 89.12 205 LYS A CA 1
ATOM 1753 C C . LYS A 1 205 ? 0.265 -13.769 -13.939 1.00 89.12 205 LYS A C 1
ATOM 1755 O O . LYS A 1 205 ? 1.023 -12.802 -13.887 1.00 89.12 205 LYS A O 1
ATOM 1760 N N . CYS A 1 206 ? 0.686 -15.015 -14.113 1.00 86.38 206 CYS A N 1
ATOM 1761 C CA . CYS A 1 206 ? 2.095 -15.378 -14.255 1.00 86.38 206 CYS A CA 1
ATOM 1762 C C . CYS A 1 206 ? 2.311 -16.336 -15.436 1.00 86.38 206 CYS A C 1
ATOM 1764 O O . CYS A 1 206 ? 1.390 -17.067 -15.778 1.00 86.38 206 CYS A O 1
ATOM 1766 N N . HIS A 1 207 ? 3.483 -16.359 -16.076 1.00 83.56 207 HIS A N 1
ATOM 1767 C CA . HIS A 1 207 ? 3.784 -17.419 -17.047 1.00 83.56 207 HIS A CA 1
ATOM 1768 C C . HIS A 1 207 ? 4.257 -18.675 -16.307 1.00 83.56 207 HIS A C 1
ATOM 1770 O O . HIS A 1 207 ? 3.617 -19.713 -16.427 1.00 83.56 207 HIS A O 1
ATOM 1776 N N . HIS A 1 208 ? 5.290 -18.579 -15.464 1.00 87.75 208 HIS A N 1
ATOM 1777 C CA . HIS A 1 208 ? 5.869 -19.779 -14.847 1.00 87.75 208 HIS A CA 1
ATOM 1778 C C . HIS A 1 208 ? 5.257 -20.140 -13.491 1.00 87.75 208 HIS A C 1
ATOM 1780 O O . HIS A 1 208 ? 4.577 -21.153 -13.397 1.00 87.75 208 HIS A O 1
ATOM 1786 N N . TRP A 1 209 ? 5.482 -19.349 -12.443 1.00 86.88 209 TRP A N 1
ATOM 1787 C CA . TRP A 1 209 ? 5.181 -19.783 -11.079 1.00 86.88 209 TRP A CA 1
ATOM 1788 C C . TRP A 1 209 ? 4.442 -18.724 -10.271 1.00 86.88 209 TRP A C 1
ATOM 1790 O O . TRP A 1 209 ? 4.819 -17.547 -10.250 1.00 86.88 209 TRP A O 1
ATOM 1800 N N . VAL A 1 210 ? 3.418 -19.163 -9.546 1.00 87.94 210 VAL A N 1
ATOM 1801 C CA . VAL A 1 210 ? 2.827 -18.412 -8.439 1.00 87.94 210 VAL A CA 1
ATOM 1802 C C . VAL A 1 210 ? 2.947 -19.240 -7.170 1.00 87.94 210 VAL A C 1
ATOM 1804 O O . VAL A 1 210 ? 2.440 -20.355 -7.103 1.00 87.94 210 VAL A O 1
ATOM 1807 N N . ILE A 1 211 ? 3.598 -18.678 -6.159 1.00 86.25 211 ILE A N 1
ATOM 1808 C CA . ILE A 1 211 ? 3.634 -19.226 -4.808 1.00 86.25 211 ILE A CA 1
ATOM 1809 C C . ILE A 1 211 ? 2.920 -18.235 -3.905 1.00 86.25 211 ILE A C 1
ATOM 1811 O O . ILE A 1 211 ? 3.274 -17.055 -3.857 1.00 86.25 211 ILE A O 1
ATOM 1815 N N . CYS A 1 212 ? 1.910 -18.697 -3.185 1.00 83.75 212 CYS A N 1
ATOM 1816 C CA . CYS A 1 212 ? 1.191 -17.840 -2.268 1.00 83.75 212 CYS A CA 1
ATOM 1817 C C . CYS A 1 212 ? 0.868 -18.546 -0.959 1.00 83.75 212 CYS A C 1
ATOM 1819 O O . CYS A 1 212 ? 0.533 -19.723 -0.934 1.00 83.75 212 CYS A O 1
ATOM 1821 N N . TRP A 1 213 ? 1.013 -17.855 0.163 1.00 81.38 213 TRP A N 1
ATOM 1822 C CA . TRP A 1 213 ? 0.784 -18.493 1.450 1.00 81.38 213 TRP A CA 1
ATOM 1823 C C . TRP A 1 213 ? 0.251 -17.496 2.469 1.00 81.38 213 TRP A C 1
ATOM 1825 O O . TRP A 1 213 ? 0.873 -16.479 2.772 1.00 81.38 213 TRP A O 1
ATOM 1835 N N . GLY A 1 214 ? -0.935 -17.811 2.984 1.00 74.06 214 GLY A N 1
ATOM 1836 C CA . GLY A 1 214 ? -1.616 -17.124 4.066 1.00 74.06 214 GLY A CA 1
ATOM 1837 C C . GLY A 1 214 ? -1.689 -18.032 5.290 1.00 74.06 214 GLY A C 1
ATOM 1838 O O . GLY A 1 214 ? -2.185 -19.141 5.195 1.00 74.06 214 GLY A O 1
ATOM 1839 N N . ILE A 1 215 ? -1.185 -17.624 6.453 1.00 69.00 215 ILE A N 1
ATOM 1840 C CA . ILE A 1 215 ? -1.531 -18.312 7.711 1.00 69.00 215 ILE A CA 1
ATOM 1841 C C . ILE A 1 215 ? -1.805 -17.246 8.762 1.00 69.00 215 ILE A C 1
ATOM 1843 O O . ILE A 1 215 ? -0.864 -16.718 9.362 1.00 69.00 215 ILE A O 1
ATOM 1847 N N . PRO A 1 216 ? -3.078 -16.910 9.021 1.00 67.50 216 PRO A N 1
ATOM 1848 C CA . PRO A 1 216 ? -3.401 -16.084 10.164 1.00 67.50 216 PRO A CA 1
ATOM 1849 C C . PRO A 1 216 ? -3.112 -16.843 11.458 1.00 67.50 216 PRO A C 1
ATOM 1851 O O . PRO A 1 216 ? -3.625 -17.936 11.686 1.00 67.50 216 PRO A O 1
ATOM 1854 N N . LYS A 1 217 ? -2.311 -16.242 12.338 1.00 70.56 217 LYS A N 1
ATOM 1855 C CA . LYS A 1 217 ? -2.045 -16.756 13.683 1.00 70.56 217 LYS A CA 1
ATOM 1856 C C . LYS A 1 217 ? -2.712 -15.843 14.710 1.00 70.56 217 LYS A C 1
ATOM 1858 O O . LYS A 1 217 ? -2.320 -14.695 14.893 1.00 70.56 217 LYS A O 1
ATOM 1863 N N . GLY A 1 218 ? -3.721 -16.346 15.414 1.00 70.62 218 GLY A N 1
ATOM 1864 C CA . GLY A 1 218 ? -4.429 -15.601 16.459 1.00 70.62 218 GLY A CA 1
ATOM 1865 C C . GLY A 1 218 ? -5.926 -15.463 16.192 1.00 70.62 218 GLY A C 1
ATOM 1866 O O . GLY A 1 218 ? -6.529 -16.280 15.504 1.00 70.62 218 GLY A O 1
ATOM 1867 N N . ARG A 1 219 ? -6.560 -14.448 16.788 1.00 75.06 219 ARG A N 1
ATOM 1868 C CA . ARG A 1 219 ? -8.023 -14.308 16.779 1.00 75.06 219 ARG A CA 1
ATOM 1869 C C . ARG A 1 219 ? -8.478 -13.386 15.653 1.00 75.06 219 ARG A C 1
ATOM 1871 O O . ARG A 1 219 ? -8.273 -12.172 15.715 1.00 75.06 219 ARG A O 1
ATOM 1878 N N . LEU A 1 220 ? -9.176 -13.955 14.677 1.00 70.75 220 LEU A N 1
ATOM 1879 C CA . LEU A 1 220 ? -9.818 -13.218 13.592 1.00 70.75 220 LEU A CA 1
ATOM 1880 C C . LEU A 1 220 ? -11.301 -12.973 13.891 1.00 70.75 220 LEU A C 1
ATOM 1882 O O . LEU A 1 220 ? -12.014 -13.833 14.400 1.00 70.75 220 LEU A O 1
ATOM 1886 N N . THR A 1 221 ? -11.794 -11.778 13.582 1.00 77.62 221 THR A N 1
ATOM 1887 C CA . THR A 1 221 ? -13.224 -11.453 13.588 1.00 77.62 221 THR A CA 1
ATOM 1888 C C . THR A 1 221 ? -13.549 -10.641 12.339 1.00 77.62 221 THR A C 1
ATOM 1890 O O . THR A 1 221 ? -13.219 -9.459 12.247 1.00 77.62 221 THR A O 1
ATOM 1893 N N . LEU A 1 222 ? -14.207 -11.281 11.377 1.00 67.38 222 LEU A N 1
ATOM 1894 C CA . LEU A 1 222 ? -14.444 -10.767 10.028 1.00 67.38 222 LEU A CA 1
ATOM 1895 C C . LEU A 1 222 ? -15.948 -10.599 9.791 1.00 67.38 222 LEU A C 1
ATOM 1897 O O . LEU A 1 222 ? -16.657 -11.597 9.870 1.00 67.38 222 LEU A O 1
ATOM 1901 N N . ARG A 1 223 ? -16.457 -9.373 9.563 1.00 71.75 223 ARG A N 1
ATOM 1902 C CA . ARG A 1 223 ? -17.899 -9.134 9.311 1.00 71.75 223 ARG A CA 1
ATOM 1903 C C . ARG A 1 223 ? -18.209 -7.840 8.534 1.00 71.75 223 ARG A C 1
ATOM 1905 O O . ARG A 1 223 ? -18.097 -6.771 9.134 1.00 71.75 223 ARG A O 1
ATOM 1912 N N . PRO A 1 224 ? -18.760 -7.902 7.310 1.00 76.69 224 PRO A N 1
ATOM 1913 C CA . PRO A 1 224 ? -18.599 -8.951 6.298 1.00 76.69 224 PRO A CA 1
ATOM 1914 C C . PRO A 1 224 ? -17.191 -8.924 5.674 1.00 76.69 224 PRO A C 1
ATOM 1916 O O . PRO A 1 224 ? -16.487 -7.912 5.757 1.00 76.69 224 PRO A O 1
ATOM 1919 N N . TYR A 1 225 ? -16.781 -10.049 5.083 1.00 73.88 225 TYR A N 1
ATOM 1920 C CA . TYR A 1 225 ? -15.464 -10.249 4.471 1.00 73.88 225 TYR A CA 1
ATOM 1921 C C . TYR A 1 225 ? -15.599 -10.936 3.117 1.00 73.88 225 TYR A C 1
ATOM 1923 O O . TYR A 1 225 ? -16.235 -11.982 3.021 1.00 73.88 225 TYR A O 1
ATOM 1931 N N . ILE A 1 226 ? -14.981 -10.344 2.099 1.00 76.00 226 ILE A N 1
ATOM 1932 C CA . ILE A 1 226 ? -14.854 -10.913 0.759 1.00 76.00 226 ILE A CA 1
ATOM 1933 C C . ILE A 1 226 ? -13.378 -10.838 0.381 1.00 76.00 226 ILE A C 1
ATOM 1935 O O . ILE A 1 226 ? -12.768 -9.772 0.449 1.00 76.00 226 ILE A O 1
ATOM 1939 N N . SER A 1 227 ? -12.805 -11.966 -0.020 1.00 77.44 227 SER A N 1
ATOM 1940 C CA . SER A 1 227 ? -11.469 -12.024 -0.602 1.00 77.44 227 SER A CA 1
ATOM 1941 C C . SER A 1 227 ? -11.530 -12.862 -1.864 1.00 77.44 227 SER A C 1
ATOM 1943 O O . SER A 1 227 ? -12.091 -13.957 -1.847 1.00 77.44 227 SER A O 1
ATOM 1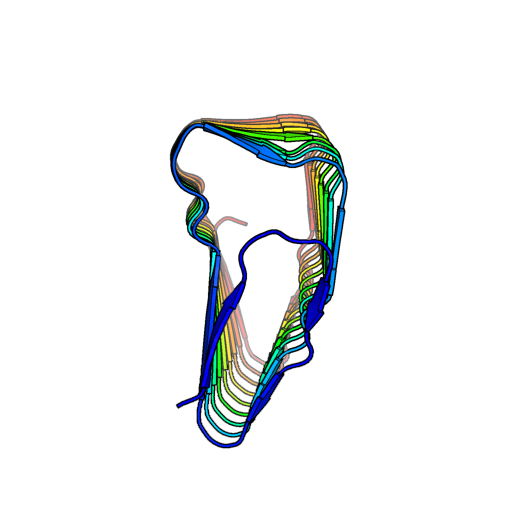945 N N . TRP A 1 228 ? -10.992 -12.337 -2.959 1.00 79.06 228 TRP A N 1
ATOM 1946 C CA . TRP A 1 228 ? -10.947 -13.046 -4.228 1.00 79.06 228 TRP A CA 1
ATOM 1947 C C . TRP A 1 228 ? -9.572 -12.893 -4.876 1.00 79.06 228 TRP A C 1
ATOM 1949 O O . TRP A 1 228 ? -9.080 -11.784 -5.078 1.00 79.06 228 TRP A O 1
ATOM 1959 N N . SER A 1 229 ? -8.952 -14.019 -5.216 1.00 85.12 229 SER A N 1
ATOM 1960 C CA . SER A 1 229 ? -7.596 -14.065 -5.765 1.00 85.12 229 SER A CA 1
ATOM 1961 C C . SER A 1 229 ? -7.541 -15.065 -6.917 1.00 85.12 229 SER A C 1
ATOM 1963 O O . SER A 1 229 ? -7.070 -16.180 -6.732 1.00 85.12 229 SER A O 1
ATOM 1965 N N . PRO A 1 230 ? -8.087 -14.741 -8.100 1.00 86.81 230 PRO A N 1
ATOM 1966 C CA . PRO A 1 230 ? -8.046 -15.663 -9.227 1.00 86.81 230 PRO A CA 1
ATOM 1967 C C . PRO A 1 230 ? -6.612 -15.812 -9.744 1.00 86.81 230 PRO A C 1
ATOM 1969 O O . PRO A 1 230 ? -5.888 -14.824 -9.878 1.00 86.81 230 PRO A O 1
ATOM 1972 N N . PHE A 1 231 ? -6.224 -17.038 -10.088 1.00 86.75 231 PHE A N 1
ATOM 1973 C CA . PHE A 1 231 ? -4.903 -17.351 -10.625 1.00 86.75 231 PHE A CA 1
ATOM 1974 C C . PHE A 1 231 ? -5.002 -17.731 -12.102 1.00 86.75 231 PHE A C 1
ATOM 1976 O O . PHE A 1 231 ? -5.799 -18.580 -12.489 1.00 86.75 231 PHE A O 1
ATOM 1983 N N . LYS A 1 232 ? -4.154 -17.122 -12.931 1.00 88.69 232 LYS A N 1
ATOM 1984 C CA . LYS A 1 232 ? -3.885 -17.536 -14.308 1.00 88.69 232 LYS A CA 1
ATOM 1985 C C . LYS A 1 232 ? -2.385 -17.751 -14.455 1.00 88.69 232 LYS A C 1
ATOM 1987 O O . LYS A 1 232 ? -1.634 -16.779 -14.561 1.00 88.69 232 LYS A O 1
ATOM 1992 N N . CYS A 1 233 ? -1.964 -19.011 -14.447 1.00 86.12 233 CYS A N 1
ATOM 1993 C CA . CYS A 1 233 ? -0.572 -19.403 -14.622 1.00 86.12 233 CYS A CA 1
ATOM 1994 C C . CYS A 1 233 ? -0.437 -20.508 -15.669 1.00 86.12 233 CYS A C 1
ATOM 1996 O O . CYS A 1 233 ? -1.334 -21.341 -15.759 1.00 86.12 233 CYS A O 1
ATOM 1998 N N . HIS A 1 234 ? 0.629 -20.485 -16.478 1.00 83.62 234 HIS A N 1
ATOM 1999 C CA . HIS A 1 234 ? 0.840 -21.517 -17.496 1.00 83.62 234 HIS A CA 1
ATOM 2000 C C . HIS A 1 234 ? 1.502 -22.768 -16.927 1.00 83.62 234 HIS A C 1
ATOM 2002 O O . HIS A 1 234 ? 1.178 -23.851 -17.401 1.00 83.62 234 HIS A O 1
ATOM 2008 N N . HIS A 1 235 ? 2.410 -22.645 -15.949 1.00 90.62 235 HIS A N 1
ATOM 2009 C CA . HIS A 1 235 ? 3.063 -23.826 -15.375 1.00 90.62 235 HIS A CA 1
ATOM 2010 C C . HIS A 1 235 ? 2.487 -24.184 -14.001 1.00 90.62 235 HIS A C 1
ATOM 2012 O O . HIS A 1 235 ? 1.738 -25.150 -13.904 1.00 90.62 235 HIS A O 1
ATOM 2018 N N . TRP A 1 236 ? 2.786 -23.425 -12.940 1.00 86.50 236 TRP A N 1
ATOM 2019 C CA . TRP A 1 236 ? 2.502 -23.883 -11.575 1.00 86.50 236 TRP A CA 1
ATOM 2020 C C . TRP A 1 236 ? 1.921 -22.810 -10.657 1.00 86.50 236 TRP A C 1
ATOM 2022 O O . TRP A 1 236 ? 2.364 -21.659 -10.628 1.00 86.50 236 TRP A O 1
ATOM 2032 N N . VAL A 1 237 ? 0.959 -23.233 -9.836 1.00 88.62 237 VAL A N 1
ATOM 2033 C CA . VAL A 1 237 ? 0.401 -22.458 -8.725 1.00 88.62 237 VAL A CA 1
ATOM 2034 C C . VAL A 1 237 ? 0.474 -23.314 -7.465 1.00 88.62 237 VAL A C 1
ATOM 2036 O O . VAL A 1 237 ? -0.105 -24.396 -7.424 1.00 88.62 237 VAL A O 1
ATOM 2039 N N . ILE A 1 238 ? 1.174 -22.832 -6.439 1.00 87.56 238 ILE A N 1
ATOM 2040 C CA . ILE A 1 238 ? 1.276 -23.483 -5.127 1.00 87.56 238 ILE A CA 1
ATOM 2041 C C . ILE A 1 238 ? 0.781 -22.498 -4.081 1.00 87.56 238 ILE A C 1
ATOM 2043 O O . ILE A 1 238 ? 1.384 -21.446 -3.875 1.00 87.56 238 ILE A O 1
ATOM 2047 N N . CYS A 1 239 ? -0.334 -22.827 -3.436 1.00 83.56 239 CYS A N 1
ATOM 2048 C CA . CYS A 1 239 ? -1.083 -21.850 -2.665 1.00 83.56 239 CYS A CA 1
ATOM 2049 C C . CYS A 1 239 ? -1.672 -22.463 -1.385 1.00 83.56 239 CYS A C 1
ATOM 2051 O O . CYS A 1 239 ? -2.386 -23.459 -1.459 1.00 83.56 239 CYS A O 1
ATOM 2053 N N . TRP A 1 240 ? -1.305 -21.931 -0.212 1.00 78.81 240 TRP A N 1
ATOM 2054 C CA . TRP A 1 240 ? -1.627 -22.503 1.110 1.00 78.81 240 TRP A CA 1
ATOM 2055 C C . TRP A 1 240 ? -2.334 -21.473 2.012 1.00 78.81 240 TRP A C 1
ATOM 2057 O O . TRP A 1 240 ? -1.839 -20.361 2.171 1.00 78.81 240 TRP A O 1
ATOM 2067 N N . GLY A 1 241 ? -3.465 -21.845 2.627 1.00 63.66 241 GLY A N 1
ATOM 2068 C CA . GLY A 1 241 ? -4.149 -21.068 3.683 1.00 63.66 241 GLY A CA 1
ATOM 2069 C C . GLY A 1 241 ? -4.697 -19.679 3.289 1.00 63.66 241 GLY A C 1
ATOM 2070 O O . GLY A 1 241 ? -4.659 -18.738 4.084 1.00 63.66 241 GLY A O 1
ATOM 2071 N N . ILE A 1 242 ? -5.199 -19.541 2.060 1.00 58.28 242 ILE A N 1
ATOM 2072 C CA . ILE A 1 242 ? -5.731 -18.281 1.494 1.00 58.28 242 ILE A CA 1
ATOM 2073 C C . ILE A 1 242 ? -7.218 -18.119 1.792 1.00 58.28 242 ILE A C 1
ATOM 2075 O O . ILE A 1 242 ? -7.932 -19.142 1.730 1.00 58.28 242 ILE A O 1
#

Sequence (242 aa):
MHMVLLYGEPGWSPFKCHHWVICWGIPEGRLTLRPYISWSPFKCHHWVICWGIPEGRLTLRPYISWSPFKCHHWVICWGIPEGRLTLRPYISWSPFKCHHWVICWGIPEGRLTLRPYISWSPFKCHHWVICWGIPEGRLTLRPYISWSPFKCHHWVICWGIPEGRFTLRPYISWSPFKCHHWVICWGIPKGRLTLRPYISWSPFKCHHWVICWGIPKGRLTLRPYISWSPFKCHHWVICWGI

Radius of gyration: 17.89 Å; chains: 1; bounding box: 44×46×36 Å

Foldseek 3Di:
DDEDEDEPDQDAAEEEEAAEYEYEYEAEEADEDDEHEHHYEYEYAAEYAYEYEYEYAYEYAEYEYEYEYYYAAEYHYEYEYEEEYEYAHYEYEYEYYYAHEYEYEYEYEYAYEYHEYEYEYEYYYAAEYEYEYEYEEEYEYHAYEYEYEYYYAAEYAYEYEYEYAYAYAAYEYEYEYAYAHEYEYYAEYEEEYAYHAYEYEYEYEYAHEYEEEHDYHYHYHYHDYYYYYHYDYNHDYHYYDD

Secondary structure (DSSP, 8-state):
-EEEE--S--EE--EEESSEEEEEE--EEEEEEPSEEEE--EEESSEEEEEE--EEEEEE-SEEEE--EE-SSEEEEEE--EEEEEE-SEEEE--EE-SSEEEEEE--EEEEEE-SEEEE--EE-SSEEEEEE--EEEEEESSEEEE--EE-SSEEEEEE--EEEEEESSEEEE--EE-SSEEEEEE--EEEEEESSEEEE--EEESSEEEEEE--EEEEEESSEEEE--EEESSEEEEE--

Organism: Owenia fusiformis (NCBI:txid6347)

pLDDT: mean 79.05, std 10.43, range [40.25, 93.0]